Protein AF-A0A7Y2YIT0-F1 (afdb_monomer_lite)

Structure (mmCIF, N/CA/C/O backbone):
data_AF-A0A7Y2YIT0-F1
#
_entry.id   AF-A0A7Y2YIT0-F1
#
loop_
_atom_site.group_PDB
_atom_site.id
_atom_site.type_symbol
_atom_site.label_atom_id
_atom_site.label_alt_id
_atom_site.label_comp_id
_atom_site.label_asym_id
_atom_site.label_entity_id
_atom_site.label_seq_id
_atom_site.pdbx_PDB_ins_code
_atom_site.Cartn_x
_atom_site.Cartn_y
_atom_site.Cartn_z
_atom_site.occupancy
_atom_site.B_iso_or_equiv
_atom_site.auth_seq_id
_atom_site.auth_comp_id
_atom_site.auth_asym_id
_atom_site.auth_atom_id
_atom_site.pdbx_PDB_model_num
ATOM 1 N N . MET A 1 1 ? -3.245 -9.844 -3.386 1.00 85.69 1 MET A N 1
ATOM 2 C CA . MET A 1 1 ? -2.596 -9.343 -2.154 1.00 85.69 1 MET A CA 1
ATOM 3 C C . MET A 1 1 ? -3.569 -9.534 -1.014 1.00 85.69 1 MET A C 1
ATOM 5 O O . MET A 1 1 ? -4.761 -9.337 -1.238 1.00 85.69 1 MET A O 1
ATOM 9 N N . LYS A 1 2 ? -3.074 -9.885 0.169 1.00 94.19 2 LYS A N 1
ATOM 10 C CA . LYS A 1 2 ? -3.849 -9.889 1.408 1.00 94.19 2 LYS A CA 1
ATOM 11 C C . LYS A 1 2 ? -3.873 -8.486 1.987 1.00 94.19 2 LYS A C 1
ATOM 13 O O . LYS A 1 2 ? -2.813 -7.912 2.233 1.00 94.19 2 LYS A O 1
ATOM 18 N N . ILE A 1 3 ? -5.059 -7.937 2.199 1.00 97.12 3 ILE A N 1
ATOM 19 C CA . ILE A 1 3 ? -5.230 -6.563 2.672 1.00 97.12 3 ILE A CA 1
ATOM 20 C C . ILE A 1 3 ? -6.009 -6.588 3.981 1.00 97.12 3 ILE A C 1
ATOM 22 O O . ILE A 1 3 ? -7.088 -7.167 4.050 1.00 97.12 3 ILE A O 1
ATOM 26 N N . LEU A 1 4 ? -5.479 -5.943 5.018 1.00 98.31 4 LEU A N 1
ATOM 27 C CA . LEU A 1 4 ? -6.237 -5.685 6.240 1.00 98.31 4 LEU A CA 1
ATOM 28 C C . LEU A 1 4 ? -6.812 -4.271 6.181 1.00 98.31 4 LEU A C 1
ATOM 30 O O . LEU A 1 4 ? -6.071 -3.314 5.957 1.00 98.31 4 LEU A O 1
ATOM 34 N N . VAL A 1 5 ? -8.118 -4.147 6.393 1.00 98.00 5 VAL A N 1
ATOM 35 C CA . VAL A 1 5 ? -8.839 -2.874 6.482 1.00 98.00 5 VAL A CA 1
ATOM 36 C C . VAL A 1 5 ? -9.246 -2.648 7.934 1.00 98.00 5 VAL A C 1
ATOM 38 O O . VAL A 1 5 ? -9.939 -3.484 8.505 1.00 98.00 5 VAL A O 1
ATOM 41 N N . ILE A 1 6 ? -8.827 -1.534 8.531 1.00 97.44 6 ILE A N 1
ATOM 42 C CA . ILE A 1 6 ? -9.178 -1.154 9.906 1.00 97.44 6 ILE A CA 1
ATOM 43 C C . ILE A 1 6 ? -9.967 0.150 9.880 1.00 97.44 6 ILE A C 1
ATOM 45 O O . ILE A 1 6 ? -9.458 1.158 9.391 1.00 97.44 6 ILE A O 1
ATOM 49 N N . ASP A 1 7 ? -11.188 0.128 10.401 1.00 95.69 7 ASP A N 1
ATOM 50 C CA . ASP A 1 7 ? -12.097 1.278 10.474 1.00 95.69 7 ASP A CA 1
ATOM 51 C C . ASP A 1 7 ? -13.189 0.970 11.513 1.00 95.69 7 ASP A C 1
ATOM 53 O O . ASP A 1 7 ? -13.692 -0.148 11.529 1.00 95.69 7 ASP A O 1
ATOM 57 N N . ASP A 1 8 ? -13.551 1.903 12.395 1.00 94.00 8 ASP A N 1
ATOM 58 C CA . ASP A 1 8 ? -14.583 1.682 13.422 1.00 94.00 8 ASP A CA 1
ATOM 59 C C . ASP A 1 8 ? -16.007 1.626 12.838 1.00 94.00 8 ASP A C 1
ATOM 61 O O . ASP A 1 8 ? -16.916 1.019 13.414 1.00 94.00 8 ASP A O 1
ATOM 65 N N . SER A 1 9 ? -16.210 2.205 11.654 1.00 94.12 9 SER A N 1
ATOM 66 C CA . SER A 1 9 ? -17.466 2.129 10.923 1.00 94.12 9 SER A CA 1
ATOM 67 C C . SER A 1 9 ? -17.569 0.808 10.167 1.00 94.12 9 SER A C 1
ATOM 69 O O . SER A 1 9 ? -16.955 0.610 9.119 1.00 94.12 9 SER A O 1
ATOM 71 N N . THR A 1 10 ? -18.440 -0.083 10.649 1.00 94.00 10 THR A N 1
ATOM 72 C CA . THR A 1 10 ? -18.706 -1.382 9.995 1.00 94.00 10 THR A CA 1
ATOM 73 C C . THR A 1 10 ? -19.131 -1.200 8.532 1.00 94.00 10 THR A C 1
ATOM 75 O O . THR A 1 10 ? -18.653 -1.909 7.656 1.00 94.00 10 THR A O 1
ATOM 78 N N . MET A 1 11 ? -19.928 -0.168 8.236 1.00 94.25 11 MET A N 1
ATOM 79 C CA . MET A 1 11 ? -20.314 0.160 6.861 1.00 94.25 11 MET A CA 1
ATOM 80 C C . MET A 1 11 ? -19.104 0.534 5.989 1.00 94.25 11 MET A C 1
ATOM 82 O O . MET A 1 11 ? -19.027 0.123 4.834 1.00 94.25 11 MET A O 1
ATOM 86 N N . ALA A 1 12 ? -18.158 1.317 6.515 1.00 93.88 12 ALA A N 1
ATOM 87 C CA . ALA A 1 12 ? -16.969 1.711 5.761 1.00 93.88 12 ALA A CA 1
ATOM 88 C C . ALA A 1 12 ? -16.012 0.529 5.542 1.00 93.88 12 ALA A C 1
ATOM 90 O O . ALA A 1 12 ? -15.430 0.414 4.457 1.00 93.88 12 ALA A O 1
ATOM 91 N N . VAL A 1 13 ? -15.897 -0.364 6.533 1.00 96.31 13 VAL A N 1
ATOM 92 C CA . VAL A 1 13 ? -15.198 -1.648 6.397 1.00 96.31 13 VAL A CA 1
ATOM 93 C C . VAL A 1 13 ? -15.816 -2.465 5.267 1.00 96.31 13 VAL A C 1
ATOM 95 O O . VAL A 1 13 ? -15.100 -2.809 4.330 1.00 96.31 13 VAL A O 1
ATOM 98 N N . ASP A 1 14 ? -17.125 -2.722 5.309 1.00 96.06 14 ASP A N 1
ATOM 99 C CA . ASP A 1 14 ? -17.812 -3.586 4.341 1.00 96.06 14 ASP A CA 1
ATOM 100 C C . ASP A 1 14 ? -17.695 -3.055 2.908 1.00 96.06 14 ASP A C 1
ATOM 102 O O . ASP A 1 14 ? -17.377 -3.807 1.987 1.00 96.06 14 ASP A O 1
ATOM 106 N N . VAL A 1 15 ? -17.871 -1.742 2.718 1.00 95.44 15 VAL A N 1
ATOM 107 C CA . VAL A 1 15 ? -17.716 -1.097 1.405 1.00 95.44 15 VAL A CA 1
ATOM 108 C C . VAL A 1 15 ? -16.281 -1.222 0.893 1.00 95.44 15 VAL A C 1
ATOM 110 O O . VAL A 1 15 ? -16.068 -1.550 -0.273 1.00 95.44 15 VAL A O 1
ATOM 113 N N . THR A 1 16 ? -15.288 -0.973 1.749 1.00 96.19 16 THR A N 1
ATOM 114 C CA . THR A 1 16 ? -13.875 -1.030 1.348 1.00 96.19 16 THR A CA 1
ATOM 115 C C . THR A 1 16 ? -13.444 -2.463 1.047 1.00 96.19 16 THR A C 1
ATOM 117 O O . THR A 1 16 ? -12.779 -2.708 0.045 1.00 96.19 16 THR A O 1
ATOM 120 N N . VAL A 1 17 ? -13.834 -3.422 1.887 1.00 97.19 17 VAL A N 1
ATOM 121 C CA . VAL A 1 17 ? -13.539 -4.846 1.693 1.00 97.19 17 VAL A CA 1
ATOM 122 C C . VAL A 1 17 ? -14.212 -5.365 0.425 1.00 97.19 17 VAL A C 1
ATOM 124 O O . VAL A 1 17 ? -13.546 -6.025 -0.367 1.00 97.19 17 VAL A O 1
ATOM 127 N N . GLY A 1 18 ? -15.484 -5.023 0.196 1.00 96.38 18 GLY A N 1
ATOM 128 C CA . GLY A 1 18 ? -16.202 -5.371 -1.032 1.00 96.38 18 GLY A CA 1
ATOM 129 C C . GLY A 1 18 ? -15.485 -4.849 -2.276 1.00 96.38 18 GLY A C 1
ATOM 130 O O . GLY A 1 18 ? -15.132 -5.635 -3.149 1.00 96.38 18 GLY A O 1
ATOM 131 N N . LEU A 1 19 ? -15.150 -3.553 -2.297 1.00 95.25 19 LEU A N 1
ATOM 132 C CA . LEU A 1 19 ? -14.417 -2.925 -3.401 1.00 95.25 19 LEU A CA 1
ATOM 133 C C . LEU A 1 19 ? -13.086 -3.632 -3.709 1.00 95.25 19 LEU A C 1
ATOM 135 O O . LEU A 1 19 ? -12.753 -3.852 -4.871 1.00 95.25 19 LEU A O 1
ATOM 139 N N . LEU A 1 20 ? -12.311 -3.971 -2.675 1.00 95.25 20 LEU A N 1
ATOM 140 C CA . LEU A 1 20 ? -11.004 -4.611 -2.840 1.00 95.25 20 LEU A CA 1
ATOM 141 C C . LEU A 1 20 ? -11.126 -6.079 -3.275 1.00 95.25 20 LEU A C 1
ATOM 143 O O . LEU A 1 20 ? -10.324 -6.539 -4.089 1.00 95.25 20 LEU A O 1
ATOM 147 N N . ASN A 1 21 ? -12.117 -6.808 -2.757 1.00 94.81 21 ASN A N 1
ATOM 148 C CA . ASN A 1 21 ? -12.376 -8.196 -3.142 1.00 94.81 21 ASN A CA 1
ATOM 149 C C . ASN A 1 21 ? -12.882 -8.299 -4.586 1.00 94.81 21 ASN A C 1
ATOM 151 O O . ASN A 1 21 ? -12.409 -9.159 -5.328 1.00 94.81 21 ASN A O 1
ATOM 155 N N . ASP A 1 22 ? -13.762 -7.389 -5.015 1.00 93.12 22 ASP A N 1
ATOM 156 C CA . ASP A 1 22 ? -14.244 -7.312 -6.401 1.00 93.12 22 ASP A CA 1
ATOM 157 C C . ASP A 1 22 ? -13.096 -7.053 -7.393 1.00 93.12 22 ASP A C 1
ATOM 159 O O . ASP A 1 22 ? -13.126 -7.524 -8.530 1.00 93.12 22 ASP A O 1
ATOM 163 N N . ALA A 1 23 ? -12.039 -6.366 -6.948 1.00 87.75 23 ALA A N 1
ATOM 164 C CA . ALA A 1 23 ? -10.808 -6.152 -7.709 1.00 87.75 23 ALA A CA 1
ATOM 165 C C . ALA A 1 23 ? -9.800 -7.324 -7.631 1.00 87.75 23 ALA A C 1
ATOM 167 O O . ALA A 1 23 ? -8.675 -7.218 -8.125 1.00 87.75 23 ALA A O 1
ATOM 168 N N . GLY A 1 24 ? -10.172 -8.452 -7.017 1.00 89.56 24 GLY A N 1
ATOM 169 C CA . GLY A 1 24 ? -9.348 -9.662 -6.938 1.00 89.56 24 GLY A CA 1
ATOM 170 C C . GLY A 1 24 ? -8.294 -9.654 -5.826 1.00 89.56 24 GLY A C 1
ATOM 171 O O . GLY A 1 24 ? -7.313 -10.402 -5.894 1.00 89.56 24 GLY A O 1
ATOM 172 N N . HIS A 1 25 ? -8.437 -8.804 -4.807 1.00 91.75 25 HIS A N 1
ATOM 173 C CA . HIS A 1 25 ? -7.631 -8.889 -3.588 1.00 91.75 25 HIS A CA 1
ATOM 174 C C . HIS A 1 25 ? -8.276 -9.809 -2.542 1.00 91.75 25 HIS A C 1
ATOM 176 O O . HIS A 1 25 ? -9.455 -10.125 -2.615 1.00 91.75 25 HIS A O 1
ATOM 182 N N . GLU A 1 26 ? -7.489 -10.238 -1.554 1.00 95.00 26 GLU A N 1
ATOM 183 C CA . GLU A 1 26 ? -7.977 -10.956 -0.373 1.00 95.00 26 GLU A CA 1
ATOM 184 C C . GLU A 1 26 ? -8.075 -9.956 0.786 1.00 95.00 26 GLU A C 1
ATOM 186 O O . GLU A 1 26 ? -7.150 -9.823 1.592 1.00 95.00 26 GLU A O 1
ATOM 191 N N . ALA A 1 27 ? -9.157 -9.180 0.834 1.00 97.12 27 ALA A N 1
ATOM 192 C CA . ALA A 1 27 ? -9.367 -8.166 1.859 1.00 97.12 27 ALA A CA 1
ATOM 193 C C . ALA A 1 27 ? -10.130 -8.724 3.070 1.00 97.12 27 ALA A C 1
ATOM 195 O O . ALA A 1 27 ? -11.142 -9.413 2.935 1.00 97.12 27 ALA A O 1
ATOM 196 N N . GLN A 1 28 ? -9.660 -8.384 4.270 1.00 98.00 28 GLN A N 1
ATOM 197 C CA . GLN A 1 28 ? -10.338 -8.667 5.533 1.00 98.00 28 GLN A CA 1
ATOM 198 C C . GLN A 1 28 ? -10.521 -7.387 6.341 1.00 98.00 28 GLN A C 1
ATOM 200 O O . GLN A 1 28 ? -9.618 -6.555 6.422 1.00 98.00 28 GLN A O 1
ATOM 205 N N . GLY A 1 29 ? -11.695 -7.246 6.948 1.00 96.94 29 GLY A N 1
ATOM 206 C CA . GLY A 1 29 ? -12.061 -6.103 7.770 1.00 96.94 29 GLY A CA 1
ATOM 207 C C . GLY A 1 29 ? -11.831 -6.333 9.260 1.00 96.94 29 GLY A C 1
ATOM 208 O O . GLY A 1 29 ? -12.013 -7.442 9.763 1.00 96.94 29 GLY A O 1
ATOM 209 N N . LEU A 1 30 ? -11.480 -5.269 9.976 1.00 96.94 30 LEU A N 1
ATOM 210 C CA . LEU A 1 30 ? -11.442 -5.215 11.430 1.00 96.94 30 LEU A CA 1
ATOM 211 C C . LEU A 1 30 ? -12.121 -3.928 11.905 1.00 96.94 30 LEU A C 1
ATOM 213 O O . LEU A 1 30 ? -11.599 -2.836 11.694 1.00 96.94 30 LEU A O 1
ATOM 217 N N . ASN A 1 31 ? -13.253 -4.077 12.596 1.00 93.88 31 ASN A N 1
ATOM 218 C CA . ASN A 1 31 ? -14.021 -2.958 13.145 1.00 93.88 31 ASN A CA 1
ATOM 219 C C . ASN A 1 31 ? -13.670 -2.590 14.595 1.00 93.88 31 ASN A C 1
ATOM 221 O O . ASN A 1 31 ? -14.235 -1.656 15.151 1.00 93.88 31 ASN A O 1
ATOM 225 N N . GLN A 1 32 ? -12.748 -3.329 15.217 1.00 93.00 32 GLN A N 1
ATOM 226 C CA . GLN A 1 32 ? -12.263 -3.083 16.575 1.00 93.00 32 GLN A CA 1
ATOM 227 C C . GLN A 1 32 ? -10.778 -2.706 16.526 1.00 93.00 32 GLN A C 1
ATOM 229 O O . GLN A 1 32 ? -9.917 -3.593 16.509 1.00 93.00 32 GLN A O 1
ATOM 234 N N . PRO A 1 33 ? -10.445 -1.403 16.507 1.00 91.00 33 PRO A N 1
ATOM 235 C CA . PRO A 1 33 ? -9.071 -0.929 16.317 1.00 91.00 33 PRO A CA 1
ATOM 236 C C . PRO A 1 33 ? -8.099 -1.398 17.408 1.00 91.00 33 PRO A C 1
ATOM 238 O O . PRO A 1 33 ? -6.905 -1.561 17.160 1.00 91.00 33 PRO A O 1
ATOM 241 N N . THR A 1 34 ? -8.601 -1.680 18.611 1.00 93.25 34 THR A N 1
ATOM 242 C CA . THR A 1 34 ? -7.822 -2.212 19.740 1.00 93.25 34 THR A CA 1
ATOM 243 C C . THR A 1 34 ? -7.212 -3.589 19.457 1.00 93.25 34 THR A C 1
ATOM 245 O O . THR A 1 34 ? -6.161 -3.922 20.005 1.00 93.25 34 THR A O 1
ATOM 248 N N . LEU A 1 35 ? -7.807 -4.373 18.551 1.00 94.94 35 LEU A N 1
ATOM 249 C CA . LEU A 1 35 ? -7.315 -5.692 18.142 1.00 94.94 35 LEU A CA 1
ATOM 250 C C . LEU A 1 35 ? -6.356 -5.642 16.940 1.00 94.94 35 LEU A C 1
ATOM 252 O O . LEU A 1 35 ? -5.911 -6.695 16.476 1.00 94.94 35 LEU A O 1
ATOM 256 N N . ALA A 1 36 ? -5.999 -4.448 16.447 1.00 95.25 36 ALA A N 1
ATOM 257 C CA . ALA A 1 36 ? -5.203 -4.255 15.231 1.00 95.25 36 ALA A CA 1
ATOM 258 C C . ALA A 1 36 ? -3.909 -5.081 15.213 1.00 95.25 36 ALA A C 1
ATOM 260 O O . ALA A 1 36 ? -3.676 -5.858 14.288 1.00 95.25 36 ALA A O 1
ATOM 261 N N . MET A 1 37 ? -3.081 -4.960 16.256 1.00 95.38 37 MET A N 1
ATOM 262 C CA . MET A 1 37 ? -1.787 -5.655 16.318 1.00 95.38 37 MET A CA 1
ATOM 263 C C . MET A 1 37 ? -1.941 -7.175 16.422 1.00 95.38 37 MET A C 1
ATOM 265 O O . MET A 1 37 ? -1.148 -7.915 15.838 1.00 95.38 37 MET A O 1
ATOM 269 N N . THR A 1 38 ? -2.967 -7.651 17.132 1.00 96.12 38 THR A N 1
ATOM 270 C CA . THR A 1 38 ? -3.288 -9.081 17.211 1.00 96.12 38 THR A CA 1
ATOM 271 C C . THR A 1 38 ? -3.653 -9.610 15.830 1.00 96.12 38 THR A C 1
ATOM 273 O O . THR A 1 38 ? -3.082 -10.605 15.382 1.00 96.12 38 THR A O 1
ATOM 276 N N . LYS A 1 39 ? -4.534 -8.899 15.114 1.00 96.56 39 LYS A N 1
ATOM 277 C CA . LYS A 1 39 ? -4.994 -9.329 13.794 1.00 96.56 39 LYS A CA 1
ATOM 278 C C . LYS A 1 39 ? -3.893 -9.269 12.737 1.00 96.56 39 LYS A C 1
ATOM 280 O O . LYS A 1 39 ? -3.792 -10.172 11.914 1.00 96.56 39 LYS A O 1
ATOM 285 N N . LEU A 1 40 ? -3.017 -8.266 12.800 1.00 96.94 40 LEU A N 1
ATOM 286 C CA . LEU A 1 40 ? -1.836 -8.174 11.937 1.00 96.94 40 LEU A CA 1
ATOM 287 C C . LEU A 1 40 ? -0.915 -9.392 12.080 1.00 96.94 40 LEU A C 1
ATOM 289 O O . LEU A 1 40 ? -0.468 -9.942 11.076 1.00 96.94 40 LEU A O 1
ATOM 293 N N . ARG A 1 41 ? -0.663 -9.850 13.313 1.00 95.50 41 ARG A N 1
ATOM 294 C CA . ARG A 1 41 ? 0.185 -11.026 13.583 1.00 95.50 41 ARG A CA 1
ATOM 295 C C . ARG A 1 41 ? -0.443 -12.340 13.134 1.00 95.50 41 ARG A C 1
ATOM 297 O O . ARG A 1 41 ? 0.287 -13.229 12.700 1.00 95.50 41 ARG A O 1
ATOM 304 N N . GLU A 1 42 ? -1.765 -12.447 13.227 1.00 95.19 42 GLU A N 1
ATOM 305 C CA . GLU A 1 42 ? -2.528 -13.606 12.760 1.00 95.19 42 GLU A CA 1
ATOM 306 C C . GLU A 1 42 ? -2.542 -13.686 11.226 1.00 95.19 42 GLU A C 1
ATOM 308 O O . GLU A 1 42 ? -2.191 -14.716 10.655 1.00 95.19 42 GLU A O 1
ATOM 313 N N . LEU A 1 43 ? -2.914 -12.590 10.558 1.00 94.50 43 LEU A N 1
ATOM 314 C CA . LEU A 1 43 ? -3.143 -12.579 9.113 1.00 94.50 43 LEU A CA 1
ATOM 315 C C . LEU A 1 43 ? -1.875 -12.399 8.283 1.00 94.50 43 LEU A C 1
ATOM 317 O O . LEU A 1 43 ? -1.819 -12.895 7.158 1.00 94.50 43 LEU A O 1
ATOM 321 N N . LYS A 1 44 ? -0.887 -11.669 8.817 1.00 94.25 44 LYS A N 1
ATOM 322 C CA . LYS A 1 44 ? 0.321 -11.228 8.102 1.00 94.25 44 LYS A CA 1
ATOM 323 C C . LYS A 1 44 ? -0.015 -10.662 6.710 1.00 94.25 44 LYS A C 1
ATOM 325 O O . LYS A 1 44 ? 0.363 -11.267 5.705 1.00 94.25 44 LYS A O 1
ATOM 330 N N . PRO A 1 45 ? -0.788 -9.562 6.641 1.00 96.06 45 PRO A N 1
ATOM 331 C CA . PRO A 1 45 ? -1.220 -9.007 5.366 1.00 96.06 45 PRO A CA 1
ATOM 332 C C . PRO A 1 45 ? -0.043 -8.403 4.591 1.00 96.06 45 PRO A C 1
ATOM 334 O O . PRO A 1 45 ? 0.971 -8.018 5.170 1.00 96.06 45 PRO A O 1
ATOM 337 N N . ASP A 1 46 ? -0.214 -8.278 3.277 1.00 93.44 46 ASP A N 1
ATOM 338 C CA . ASP A 1 46 ? 0.743 -7.606 2.395 1.00 93.44 46 ASP A CA 1
ATOM 339 C C . ASP A 1 46 ? 0.609 -6.076 2.488 1.00 93.44 46 ASP A C 1
ATOM 341 O O . ASP A 1 46 ? 1.545 -5.351 2.161 1.00 93.44 46 ASP A O 1
ATOM 345 N N . LEU A 1 47 ? -0.562 -5.576 2.904 1.00 95.44 47 LEU A N 1
ATOM 346 C CA . LEU A 1 47 ? -0.881 -4.152 2.976 1.00 95.44 47 LEU A CA 1
ATOM 347 C C . LEU A 1 47 ? -1.924 -3.857 4.063 1.00 95.44 47 LEU A C 1
ATOM 349 O O . LEU A 1 47 ? -2.887 -4.606 4.240 1.00 95.44 47 LEU A O 1
ATOM 353 N N . LEU A 1 48 ? -1.757 -2.728 4.752 1.00 97.38 48 LEU A N 1
ATOM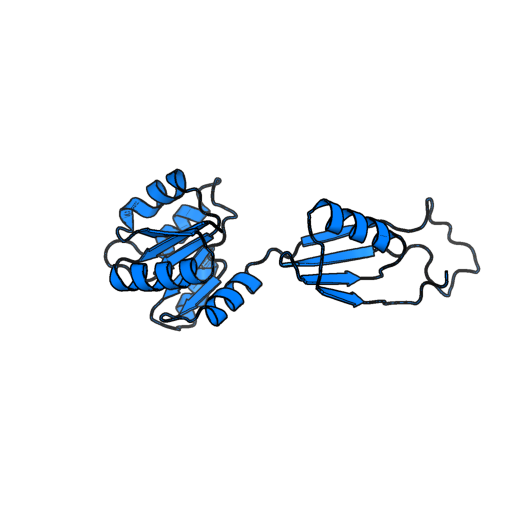 354 C CA . LEU A 1 48 ? -2.727 -2.198 5.711 1.00 97.38 48 LEU A CA 1
ATOM 355 C C . LEU A 1 48 ? -3.411 -0.947 5.149 1.00 97.38 48 LEU A C 1
ATOM 357 O O . LEU A 1 48 ? -2.735 0.023 4.806 1.00 97.38 48 LEU A O 1
ATOM 361 N N . VAL A 1 49 ? -4.743 -0.940 5.131 1.00 97.44 49 VAL A N 1
ATOM 362 C CA . VAL A 1 49 ? -5.568 0.265 4.972 1.00 97.44 49 VAL A CA 1
ATOM 363 C C . VAL A 1 49 ? -6.159 0.605 6.337 1.00 97.44 49 VAL A C 1
ATOM 365 O O . VAL A 1 49 ? -6.922 -0.183 6.885 1.00 97.44 49 VAL A O 1
ATOM 368 N N . CYS A 1 50 ? -5.807 1.753 6.911 1.00 97.38 50 CYS A N 1
ATOM 369 C CA . CYS A 1 50 ? -6.247 2.127 8.259 1.00 97.38 50 CYS A CA 1
ATOM 370 C C . CYS A 1 50 ? -6.958 3.474 8.244 1.00 97.38 50 CYS A C 1
ATOM 372 O O . CYS A 1 50 ? -6.412 4.448 7.724 1.00 97.38 50 CYS A O 1
ATOM 374 N N . ASP A 1 51 ? -8.144 3.552 8.845 1.00 95.69 51 ASP A N 1
ATOM 375 C CA . ASP A 1 51 ? -8.788 4.829 9.113 1.00 95.69 51 ASP A CA 1
ATOM 376 C C . ASP A 1 51 ? -7.925 5.706 10.030 1.00 95.69 51 ASP A C 1
ATOM 378 O O . ASP A 1 51 ? -7.190 5.206 10.881 1.00 95.69 51 ASP A O 1
ATOM 382 N N . VAL A 1 52 ? -7.994 7.021 9.833 1.00 93.44 52 VAL A N 1
ATOM 383 C CA . VAL A 1 52 ? -7.279 8.009 10.648 1.00 93.44 52 VAL A CA 1
ATOM 384 C C . VAL A 1 52 ? -8.036 8.354 11.935 1.00 93.44 52 VAL A C 1
ATOM 386 O O . VAL A 1 52 ? -7.405 8.528 12.981 1.00 93.44 52 VAL A O 1
ATOM 389 N N . MET A 1 53 ? -9.358 8.507 11.867 1.00 88.31 53 MET A N 1
ATOM 390 C CA . MET A 1 53 ? -10.197 9.100 12.909 1.00 88.31 53 MET A CA 1
ATOM 391 C C . MET A 1 53 ? -11.170 8.073 13.495 1.00 88.31 53 MET A C 1
ATOM 393 O O . MET A 1 53 ? -12.350 8.089 13.162 1.00 88.31 53 MET A O 1
ATOM 397 N N . MET A 1 54 ? -10.693 7.272 14.449 1.00 90.50 54 MET A N 1
ATOM 398 C CA . MET A 1 54 ? -11.535 6.328 15.190 1.00 90.50 54 MET A CA 1
ATOM 399 C C . MET A 1 54 ? -11.689 6.785 16.660 1.00 90.50 54 MET A C 1
ATOM 401 O O . MET A 1 54 ? -10.743 7.358 17.212 1.00 90.50 54 MET A O 1
ATOM 405 N N . PRO A 1 55 ? -12.847 6.559 17.317 1.00 81.19 55 PRO A N 1
ATOM 406 C CA . PRO A 1 55 ? -13.147 7.081 18.657 1.00 81.19 55 PRO A CA 1
ATOM 407 C C . PRO A 1 55 ? -12.218 6.584 19.771 1.00 81.19 55 PRO A C 1
ATOM 409 O O . PRO A 1 55 ? -11.902 7.339 20.687 1.00 81.19 55 PRO A O 1
ATOM 412 N N . GLU A 1 56 ? -11.801 5.318 19.709 1.00 78.38 56 GLU A N 1
ATOM 413 C CA . GLU A 1 56 ? -11.048 4.664 20.791 1.00 78.38 56 GLU A CA 1
ATOM 414 C C . GLU A 1 56 ? -9.534 4.675 20.570 1.00 78.38 56 GLU A C 1
ATOM 416 O O . GLU A 1 56 ? -8.764 4.754 21.525 1.00 78.38 56 GLU A O 1
ATOM 421 N N . VAL A 1 57 ? -9.096 4.578 19.313 1.00 83.75 57 VAL A N 1
ATOM 422 C CA . VAL A 1 57 ? -7.681 4.452 18.950 1.00 83.75 57 VAL A CA 1
ATOM 423 C C . VAL A 1 57 ? -7.403 5.326 17.746 1.00 83.75 57 VAL A C 1
ATOM 425 O O . VAL A 1 57 ? -8.072 5.222 16.725 1.00 83.75 57 VAL A O 1
ATOM 428 N N . ASN A 1 58 ? -6.373 6.161 17.815 1.00 88.81 58 ASN A N 1
ATOM 429 C CA . ASN A 1 58 ? -6.014 6.975 16.667 1.00 88.81 58 ASN A CA 1
ATOM 430 C C . ASN A 1 58 ? -5.297 6.118 15.607 1.00 88.81 58 ASN A C 1
ATOM 432 O O . ASN A 1 58 ? -4.314 5.439 15.913 1.00 88.81 58 ASN A O 1
ATOM 436 N N . GLY A 1 59 ? -5.711 6.191 14.339 1.00 92.38 59 GLY A N 1
ATOM 437 C CA . GLY A 1 59 ? -5.057 5.452 13.253 1.00 92.38 59 GLY A CA 1
ATOM 438 C C . GLY A 1 59 ? -3.559 5.739 13.116 1.00 92.38 59 GLY A C 1
ATOM 439 O O . GLY A 1 59 ? -2.769 4.861 12.764 1.00 92.38 59 GLY A O 1
ATOM 440 N N . PHE A 1 60 ? -3.128 6.956 13.462 1.00 93.81 60 PHE A N 1
ATOM 441 C CA . PHE A 1 60 ? -1.710 7.314 13.503 1.00 93.81 60 PHE A CA 1
ATOM 442 C C . PHE A 1 60 ? -0.928 6.535 14.568 1.00 93.81 60 PHE A C 1
ATOM 444 O O . PHE A 1 60 ? 0.252 6.239 14.367 1.00 93.81 60 PHE A O 1
ATOM 451 N N . GLU A 1 61 ? -1.557 6.193 15.693 1.00 93.88 61 GLU A N 1
ATOM 452 C CA . GLU A 1 61 ? -0.930 5.395 16.749 1.00 93.88 61 GLU A CA 1
ATOM 453 C C . GLU A 1 61 ? -0.763 3.944 16.313 1.00 93.88 61 GLU A C 1
ATOM 455 O O . GLU A 1 61 ? 0.312 3.379 16.522 1.00 93.88 61 GLU A O 1
ATOM 460 N N . ILE A 1 62 ? -1.762 3.382 15.622 1.00 95.50 62 ILE A N 1
ATOM 461 C CA . ILE A 1 62 ? -1.650 2.063 14.985 1.00 95.50 62 ILE A CA 1
ATOM 462 C C . ILE A 1 62 ? -0.501 2.083 13.979 1.00 95.50 62 ILE A C 1
ATOM 464 O O . ILE A 1 62 ? 0.404 1.264 14.090 1.00 95.50 62 ILE A O 1
ATOM 468 N N . CYS A 1 63 ? -0.458 3.058 13.066 1.00 96.00 63 CYS A N 1
ATOM 469 C CA . CYS A 1 63 ? 0.635 3.192 12.096 1.00 96.00 63 CYS A CA 1
ATOM 470 C C . CYS A 1 63 ? 2.014 3.201 12.779 1.00 96.00 63 CYS A C 1
ATOM 472 O O . CYS A 1 63 ? 2.921 2.462 12.389 1.00 96.00 63 CYS A O 1
ATOM 474 N N . LYS A 1 64 ? 2.163 3.984 13.853 1.00 94.81 64 LYS A N 1
ATOM 475 C CA . LYS A 1 64 ? 3.408 4.055 14.625 1.00 94.81 64 LYS A CA 1
ATOM 476 C C . LYS A 1 64 ? 3.737 2.736 15.331 1.00 94.81 64 LYS A C 1
ATOM 478 O O . LYS A 1 64 ? 4.911 2.385 15.419 1.00 94.81 64 LYS A O 1
ATOM 483 N N . ALA A 1 65 ? 2.740 2.021 15.847 1.00 94.56 65 ALA A N 1
ATOM 484 C CA . ALA A 1 65 ? 2.924 0.716 16.476 1.00 94.56 65 ALA A CA 1
ATOM 485 C C . ALA A 1 65 ? 3.362 -0.343 15.453 1.00 94.56 65 ALA A C 1
ATOM 487 O O . ALA A 1 65 ? 4.330 -1.057 15.700 1.00 94.56 65 ALA A O 1
ATOM 488 N N . VAL A 1 66 ? 2.729 -0.369 14.277 1.00 95.94 66 VAL A N 1
ATOM 489 C CA . VAL A 1 66 ? 3.092 -1.256 13.162 1.00 95.94 66 VAL A CA 1
ATOM 490 C C . VAL A 1 66 ? 4.525 -1.000 12.701 1.00 95.94 66 VAL A C 1
ATOM 492 O O . VAL A 1 66 ? 5.281 -1.942 12.504 1.00 95.94 66 VAL A O 1
ATOM 495 N N . ARG A 1 67 ? 4.945 0.267 12.599 1.00 94.06 67 ARG A N 1
ATOM 496 C CA . ARG A 1 67 ? 6.320 0.626 12.207 1.00 94.06 67 ARG A CA 1
ATOM 497 C C . ARG A 1 67 ? 7.391 0.251 13.226 1.00 94.06 67 ARG A C 1
ATOM 499 O O . ARG A 1 67 ? 8.552 0.140 12.852 1.00 94.06 67 ARG A O 1
ATOM 506 N N . LYS A 1 68 ? 7.021 0.080 14.495 1.00 93.94 68 LYS A N 1
ATOM 507 C CA . LYS A 1 68 ? 7.934 -0.383 15.549 1.00 93.94 68 LYS A CA 1
ATOM 508 C C . LYS A 1 68 ? 8.087 -1.902 15.585 1.00 93.94 68 LYS A C 1
ATOM 510 O O . LYS A 1 68 ? 9.026 -2.381 16.209 1.00 93.94 68 LYS A O 1
ATOM 515 N N . ASP A 1 69 ? 7.165 -2.643 14.979 1.00 92.88 69 ASP A N 1
ATOM 516 C CA . ASP A 1 69 ? 7.216 -4.101 14.922 1.00 92.88 69 ASP A CA 1
ATOM 517 C C . ASP A 1 69 ? 8.035 -4.522 13.690 1.00 92.88 69 ASP A C 1
ATOM 519 O O . ASP A 1 69 ? 7.652 -4.248 12.550 1.00 92.88 69 ASP A O 1
ATOM 523 N N . GLU A 1 70 ? 9.187 -5.162 13.909 1.00 90.12 70 GLU A N 1
ATOM 524 C CA . GLU A 1 70 ? 10.122 -5.545 12.839 1.00 90.12 70 GLU A CA 1
ATOM 525 C C . GLU A 1 70 ? 9.468 -6.435 11.776 1.00 90.12 70 GLU A C 1
ATOM 527 O O . GLU A 1 70 ? 9.808 -6.333 10.596 1.00 90.12 70 GLU A O 1
ATOM 532 N N . ALA A 1 71 ? 8.474 -7.246 12.162 1.00 87.56 71 ALA A N 1
ATOM 533 C CA . ALA A 1 71 ? 7.746 -8.106 11.235 1.00 87.56 71 ALA A CA 1
ATOM 534 C C . ALA A 1 71 ? 6.949 -7.314 10.182 1.00 87.56 71 ALA A C 1
ATOM 536 O O . ALA A 1 71 ? 6.667 -7.838 9.105 1.00 87.56 71 ALA A O 1
ATOM 537 N N . PHE A 1 72 ? 6.603 -6.056 10.475 1.00 91.69 72 PHE A N 1
ATOM 538 C CA . PHE A 1 72 ? 5.774 -5.198 9.624 1.00 91.69 72 PHE A CA 1
ATOM 539 C C . PHE A 1 72 ? 6.459 -3.884 9.232 1.00 91.69 72 PHE A C 1
ATOM 541 O O . PHE A 1 72 ? 5.837 -3.035 8.587 1.00 91.69 72 PHE A O 1
ATOM 548 N N . ALA A 1 73 ? 7.741 -3.707 9.569 1.00 86.69 73 ALA A N 1
ATOM 549 C CA . ALA A 1 73 ? 8.477 -2.463 9.343 1.00 86.69 73 ALA A CA 1
ATOM 550 C C . ALA A 1 73 ? 8.402 -1.983 7.882 1.00 86.69 73 ALA A C 1
ATOM 552 O O . ALA A 1 73 ? 8.210 -0.793 7.632 1.00 86.69 73 ALA A O 1
ATOM 553 N N . ASN A 1 74 ? 8.457 -2.923 6.931 1.00 86.38 74 ASN A N 1
ATOM 554 C CA . ASN A 1 74 ? 8.412 -2.652 5.491 1.00 86.38 74 ASN A CA 1
ATOM 555 C C . ASN A 1 74 ? 7.023 -2.830 4.858 1.00 86.38 74 ASN A C 1
ATOM 557 O O . ASN A 1 74 ? 6.868 -2.572 3.667 1.00 86.38 74 ASN A O 1
ATOM 561 N N . MET A 1 75 ? 6.018 -3.279 5.616 1.00 92.62 75 MET A N 1
ATOM 562 C CA . MET A 1 75 ? 4.667 -3.483 5.090 1.00 92.62 75 MET A CA 1
ATOM 563 C C . MET A 1 75 ? 4.054 -2.124 4.707 1.00 92.62 75 MET A C 1
ATOM 565 O O . MET A 1 75 ? 4.007 -1.228 5.561 1.00 92.62 75 MET A O 1
ATOM 569 N N . PRO A 1 76 ? 3.573 -1.930 3.467 1.00 93.44 76 PRO A N 1
ATOM 570 C CA . PRO A 1 76 ? 2.912 -0.696 3.073 1.00 93.44 76 PRO A CA 1
ATOM 571 C C . PRO A 1 76 ? 1.685 -0.385 3.942 1.00 93.44 76 PRO A C 1
ATOM 573 O O . PRO A 1 76 ? 0.822 -1.237 4.157 1.00 93.44 76 PRO A O 1
ATOM 576 N N . ILE A 1 77 ? 1.607 0.855 4.429 1.00 96.25 77 ILE A N 1
ATOM 577 C CA . ILE A 1 77 ? 0.459 1.375 5.183 1.00 96.25 77 ILE A CA 1
ATOM 578 C C . ILE A 1 77 ? -0.154 2.535 4.400 1.00 96.25 77 ILE A C 1
ATOM 580 O O . ILE A 1 77 ? 0.529 3.519 4.097 1.00 96.25 77 ILE A O 1
ATOM 584 N N . VAL A 1 78 ? -1.447 2.431 4.107 1.00 96.50 78 VAL A N 1
ATOM 585 C CA . VAL A 1 78 ? -2.262 3.490 3.513 1.00 96.50 78 VAL A CA 1
ATOM 586 C C . VAL A 1 78 ? -3.214 4.022 4.572 1.00 96.50 78 VAL A C 1
ATOM 588 O O . VAL A 1 78 ? -4.104 3.310 5.036 1.00 96.50 78 VAL A O 1
ATOM 591 N N . MET A 1 79 ? -3.049 5.291 4.937 1.00 96.44 79 MET A N 1
ATOM 592 C CA . MET A 1 79 ? -4.012 5.964 5.803 1.00 96.44 79 MET A CA 1
ATOM 593 C C . MET A 1 79 ? -5.225 6.385 4.979 1.00 96.44 79 MET A C 1
ATOM 595 O O . MET A 1 79 ? -5.083 7.006 3.927 1.00 96.44 79 MET A O 1
ATOM 599 N N . ALA A 1 80 ? -6.417 6.064 5.456 1.00 95.50 80 ALA A N 1
ATOM 600 C CA . ALA A 1 80 ? -7.673 6.431 4.832 1.00 95.50 80 ALA A CA 1
ATOM 601 C C . ALA A 1 80 ? -8.414 7.422 5.736 1.00 95.50 80 ALA A C 1
ATOM 603 O O . ALA A 1 80 ? -8.464 7.239 6.944 1.00 95.50 80 ALA A O 1
ATOM 604 N N . SER A 1 81 ? -8.988 8.486 5.183 1.00 91.50 81 SER A N 1
ATOM 605 C CA . SER A 1 81 ? -9.667 9.510 5.991 1.00 91.50 81 SER A CA 1
ATOM 606 C C . SER A 1 81 ? -10.864 10.089 5.262 1.00 91.50 81 SER A C 1
ATOM 608 O O . SER A 1 81 ? -10.832 10.248 4.046 1.00 91.50 81 SER A O 1
ATOM 610 N N . ALA A 1 82 ? -11.902 10.479 5.999 1.00 89.06 82 ALA A N 1
ATOM 611 C CA . ALA A 1 82 ? -13.022 11.239 5.443 1.00 89.06 82 ALA A CA 1
ATOM 612 C C . ALA A 1 82 ? -12.625 12.664 5.003 1.00 89.06 82 ALA A C 1
ATOM 614 O O . ALA A 1 82 ? -13.363 13.310 4.262 1.00 89.06 82 ALA A O 1
ATOM 615 N N . LYS A 1 83 ? -11.475 13.180 5.463 1.00 84.00 83 LYS A N 1
ATOM 616 C CA . LYS A 1 83 ? -11.030 14.554 5.194 1.00 84.0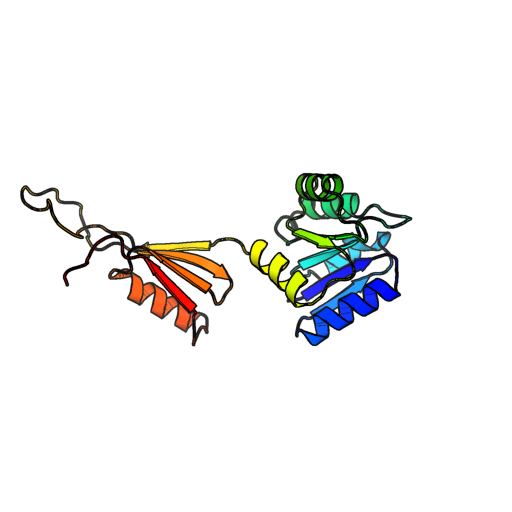0 83 LYS A CA 1
ATOM 617 C C . LYS A 1 83 ? -9.721 14.587 4.409 1.00 84.00 83 LYS A C 1
ATOM 619 O O . LYS A 1 83 ? -8.815 13.776 4.606 1.00 84.00 83 LYS A O 1
ATOM 624 N N . ALA A 1 84 ? -9.619 15.574 3.523 1.00 79.25 84 ALA A N 1
ATOM 625 C CA . ALA A 1 84 ? -8.499 15.756 2.603 1.00 79.25 84 ALA A CA 1
ATOM 626 C C . ALA A 1 84 ? -7.493 16.826 3.066 1.00 79.25 84 ALA A C 1
ATOM 628 O O . ALA A 1 84 ? -6.874 17.474 2.227 1.00 79.25 84 ALA A O 1
ATOM 629 N N . TYR A 1 85 ? -7.351 17.063 4.374 1.00 83.75 85 TYR A N 1
ATOM 630 C CA . TYR A 1 85 ? -6.472 18.126 4.859 1.00 83.75 85 TYR A CA 1
ATOM 631 C C . TYR A 1 85 ? -4.996 17.796 4.630 1.00 83.75 85 TYR A C 1
ATOM 633 O O . TYR A 1 85 ? -4.522 16.716 4.980 1.00 83.75 85 TYR A O 1
ATOM 641 N N . GLU A 1 86 ? -4.249 18.770 4.110 1.00 83.50 86 GLU A N 1
ATOM 642 C CA . GLU A 1 86 ? -2.811 18.632 3.851 1.00 83.50 86 GLU A CA 1
ATOM 643 C C . GLU A 1 86 ? -2.022 18.307 5.129 1.00 83.50 86 GLU A C 1
ATOM 645 O O . GLU A 1 86 ? -1.106 17.487 5.128 1.00 83.50 86 GLU A O 1
ATOM 650 N N . ALA A 1 87 ? -2.446 18.879 6.260 1.00 86.12 87 ALA A N 1
ATOM 651 C CA . ALA A 1 87 ? -1.849 18.611 7.564 1.00 86.12 87 ALA A CA 1
ATOM 652 C C . ALA A 1 87 ? -1.919 17.123 7.960 1.00 86.12 87 ALA A C 1
ATOM 654 O O . ALA A 1 87 ? -0.967 16.603 8.546 1.00 86.12 87 ALA A O 1
ATOM 655 N N . ASP A 1 88 ? -3.006 16.426 7.613 1.00 86.50 88 ASP A N 1
ATOM 656 C CA . ASP A 1 88 ? -3.172 15.002 7.921 1.00 86.50 88 ASP A CA 1
ATOM 657 C C . ASP A 1 88 ? -2.296 14.127 7.019 1.00 86.50 88 ASP A C 1
ATOM 659 O O . ASP A 1 88 ? -1.741 13.133 7.490 1.00 86.50 88 ASP A O 1
ATOM 663 N N . ARG A 1 89 ? -2.095 14.524 5.754 1.00 88.88 89 ARG A N 1
ATOM 664 C CA . ARG A 1 89 ? -1.165 13.851 4.829 1.00 88.88 89 ARG A CA 1
ATOM 665 C C . ARG A 1 89 ? 0.274 13.937 5.330 1.00 88.88 89 ARG A C 1
ATOM 667 O O . ARG A 1 89 ? 0.958 12.919 5.442 1.00 88.88 89 ARG A O 1
ATOM 674 N N . GLU A 1 90 ? 0.710 15.139 5.696 1.00 89.94 90 GLU A N 1
ATOM 675 C CA . GLU A 1 90 ? 2.038 15.378 6.266 1.00 89.94 90 GLU A CA 1
ATOM 676 C C . GLU A 1 90 ? 2.235 14.614 7.582 1.00 89.94 90 GLU A C 1
ATOM 678 O O . GLU A 1 90 ? 3.284 14.006 7.821 1.00 89.94 90 GLU A O 1
ATOM 683 N N . LYS A 1 91 ? 1.206 14.584 8.436 1.00 90.38 91 LYS A N 1
ATOM 684 C CA . LYS A 1 91 ? 1.233 13.818 9.684 1.00 90.38 91 LYS A CA 1
ATOM 685 C C . LYS A 1 91 ? 1.307 12.311 9.430 1.00 90.38 91 LYS A C 1
ATOM 687 O O . LYS A 1 91 ? 2.118 11.648 10.075 1.00 90.38 91 LYS A O 1
ATOM 692 N N . ALA A 1 92 ? 0.539 11.777 8.479 1.00 91.06 92 ALA A N 1
ATOM 693 C CA . ALA A 1 92 ? 0.584 10.367 8.090 1.00 91.06 92 ALA A CA 1
ATOM 694 C C . ALA A 1 92 ? 1.996 9.950 7.666 1.00 91.06 92 ALA A C 1
ATOM 696 O O . ALA A 1 92 ? 2.539 8.971 8.179 1.00 91.06 92 ALA A O 1
ATOM 697 N N . LYS A 1 93 ? 2.626 10.753 6.801 1.00 90.62 93 LYS A N 1
ATOM 698 C CA . LYS A 1 93 ? 3.997 10.527 6.336 1.00 90.62 93 LYS A CA 1
ATOM 699 C C . LYS A 1 93 ? 4.998 10.511 7.494 1.00 90.62 93 LYS A C 1
ATOM 701 O O . LYS A 1 93 ? 5.817 9.601 7.586 1.00 90.62 93 LYS A O 1
ATOM 706 N N . LYS A 1 94 ? 4.897 11.464 8.429 1.00 91.56 94 LYS A N 1
ATOM 707 C CA . LYS A 1 94 ? 5.756 11.517 9.630 1.00 91.56 94 LYS A CA 1
ATOM 708 C C . LYS A 1 94 ? 5.580 10.313 10.560 1.00 91.56 94 LYS A C 1
ATOM 710 O O . LYS A 1 94 ? 6.515 9.969 11.276 1.00 91.56 94 LYS A O 1
ATOM 715 N N . MET A 1 95 ? 4.409 9.677 10.558 1.00 91.81 95 MET A N 1
ATOM 716 C CA . MET A 1 95 ? 4.132 8.464 11.341 1.00 91.81 95 MET A CA 1
ATOM 717 C C . MET A 1 95 ? 4.531 7.171 10.615 1.00 91.81 95 MET A C 1
ATOM 719 O O . MET A 1 95 ? 4.384 6.086 11.177 1.00 91.81 95 MET A O 1
ATOM 723 N N . GLY A 1 96 ? 5.071 7.282 9.398 1.00 90.31 96 GLY A N 1
ATOM 724 C CA . GLY A 1 96 ? 5.582 6.164 8.610 1.00 90.31 96 GLY A CA 1
ATOM 725 C C . GLY A 1 96 ? 4.577 5.554 7.633 1.00 90.31 96 GLY A C 1
ATOM 726 O O . GLY A 1 96 ? 4.849 4.482 7.093 1.00 90.31 96 GLY A O 1
ATOM 727 N N . ALA A 1 97 ? 3.437 6.200 7.378 1.00 93.56 97 ALA A N 1
ATOM 728 C CA . ALA A 1 97 ? 2.540 5.762 6.313 1.00 93.56 97 ALA A CA 1
ATOM 729 C C . ALA A 1 97 ? 3.196 5.955 4.937 1.00 93.56 97 ALA A C 1
ATOM 731 O O . ALA A 1 97 ? 3.904 6.937 4.707 1.00 93.56 97 ALA A O 1
ATOM 732 N N . ASN A 1 98 ? 2.938 5.031 4.014 1.00 93.19 98 ASN A N 1
ATOM 733 C CA . ASN A 1 98 ? 3.436 5.112 2.640 1.00 93.19 98 ASN A CA 1
ATOM 734 C C . ASN A 1 98 ? 2.445 5.848 1.734 1.00 93.19 98 ASN A C 1
ATOM 736 O O . ASN A 1 98 ? 2.861 6.492 0.777 1.00 93.19 98 ASN A O 1
ATOM 740 N N . GLY A 1 99 ? 1.148 5.759 2.038 1.00 92.00 99 GLY A N 1
ATOM 741 C CA . GLY A 1 99 ? 0.084 6.364 1.245 1.00 92.00 99 GLY A CA 1
ATOM 742 C C . GLY A 1 99 ? -0.984 7.043 2.090 1.00 92.00 99 GLY A C 1
ATOM 743 O O . GLY A 1 99 ? -1.124 6.783 3.287 1.00 92.00 99 GLY A O 1
ATOM 744 N N . TYR A 1 100 ? -1.762 7.904 1.435 1.00 94.44 100 TYR A N 1
ATOM 745 C CA . TYR A 1 100 ? -2.928 8.556 2.021 1.00 94.44 100 TYR A CA 1
ATOM 746 C C . TYR A 1 100 ? -4.055 8.659 0.995 1.00 94.44 100 TYR A C 1
ATOM 748 O O . TYR A 1 100 ? -3.862 9.228 -0.086 1.00 94.44 100 TYR A O 1
ATOM 756 N N . ILE A 1 101 ? -5.243 8.178 1.353 1.00 94.81 101 ILE A N 1
ATOM 757 C CA . ILE A 1 101 ? -6.429 8.163 0.497 1.00 94.81 101 ILE A CA 1
ATOM 758 C C . ILE A 1 101 ? -7.636 8.788 1.205 1.00 94.81 101 ILE A C 1
ATOM 760 O O . ILE A 1 101 ? -7.800 8.685 2.418 1.00 94.81 101 ILE A O 1
ATOM 764 N N . VAL A 1 102 ? -8.484 9.478 0.442 1.00 94.44 102 VAL A N 1
ATOM 765 C CA . VAL A 1 102 ? -9.686 10.138 0.970 1.00 94.44 102 VAL A CA 1
ATOM 766 C C . VAL A 1 102 ? -10.901 9.267 0.687 1.00 94.44 102 VAL A C 1
ATOM 768 O O . VAL A 1 102 ? -11.075 8.816 -0.443 1.00 94.44 102 VAL A O 1
ATOM 771 N N . LYS A 1 103 ? -11.735 9.044 1.701 1.00 91.38 103 LYS A N 1
ATOM 772 C CA . LYS A 1 103 ? -12.980 8.281 1.611 1.00 91.38 103 LYS A CA 1
ATOM 773 C C . LYS A 1 103 ? -14.156 9.175 1.185 1.00 91.38 103 LYS A C 1
ATOM 775 O O . LYS A 1 103 ? -14.203 10.332 1.604 1.00 91.38 103 LYS A O 1
ATOM 780 N N . PRO A 1 104 ? -15.138 8.632 0.445 1.00 91.25 104 PRO A N 1
ATOM 781 C CA . PRO A 1 104 ? -15.079 7.348 -0.256 1.00 91.25 104 PRO A CA 1
ATOM 782 C C . PRO A 1 104 ? -14.115 7.422 -1.455 1.00 91.25 104 PRO A C 1
ATOM 784 O O . PRO A 1 104 ? -13.970 8.471 -2.089 1.00 91.25 104 PRO A O 1
ATOM 787 N N . PHE A 1 105 ? -13.461 6.307 -1.780 1.00 92.38 105 PHE A N 1
ATOM 788 C CA . PHE A 1 105 ? -12.570 6.198 -2.936 1.00 92.38 105 PHE A CA 1
ATOM 789 C C . PHE A 1 105 ? -13.040 5.117 -3.908 1.00 92.38 105 PHE A C 1
ATOM 791 O O . PHE A 1 105 ? -13.727 4.177 -3.527 1.00 92.38 105 PHE A O 1
ATOM 798 N N . THR A 1 106 ? -12.672 5.282 -5.176 1.00 91.38 106 THR A N 1
ATOM 799 C CA . THR A 1 106 ? -12.878 4.290 -6.236 1.00 91.38 106 THR A CA 1
ATOM 800 C C . THR A 1 106 ? -11.669 3.365 -6.330 1.00 91.38 106 THR A C 1
ATOM 802 O O . THR A 1 106 ? -10.594 3.707 -5.822 1.00 91.38 106 T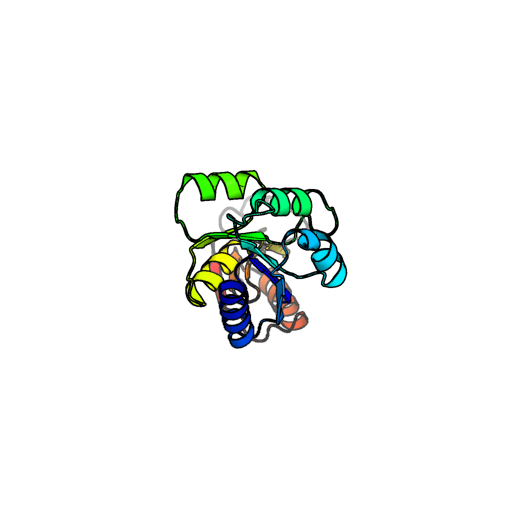HR A O 1
ATOM 805 N N . MET A 1 107 ? -11.817 2.232 -7.025 1.00 90.75 107 MET A N 1
ATOM 806 C CA . MET A 1 107 ? -10.693 1.325 -7.261 1.00 90.75 107 MET A CA 1
ATOM 807 C C . MET A 1 107 ? -9.546 2.036 -7.993 1.00 90.75 107 MET A C 1
ATOM 809 O O . MET A 1 107 ? -8.419 1.980 -7.521 1.00 90.75 107 MET A O 1
ATOM 813 N N . ASP A 1 108 ? -9.833 2.840 -9.023 1.00 85.94 108 ASP A N 1
ATOM 814 C CA . ASP A 1 108 ? -8.812 3.615 -9.750 1.00 85.94 108 ASP A CA 1
ATOM 815 C C . ASP A 1 108 ? -7.959 4.505 -8.830 1.00 85.94 108 ASP A C 1
ATOM 817 O O . ASP A 1 108 ? -6.741 4.609 -8.982 1.00 85.94 108 ASP A O 1
ATOM 821 N N . LYS A 1 109 ? -8.588 5.157 -7.840 1.00 90.12 109 LYS A N 1
ATOM 822 C CA . LYS A 1 109 ? -7.869 5.991 -6.864 1.00 90.12 109 LYS A CA 1
ATOM 823 C C . LYS A 1 109 ? -7.013 5.144 -5.932 1.00 90.12 109 LYS A C 1
ATOM 825 O O . LYS A 1 109 ? -5.911 5.564 -5.582 1.00 90.12 109 LYS A O 1
ATOM 830 N N . PHE A 1 110 ? -7.521 3.989 -5.510 1.00 91.75 110 PHE A N 1
ATOM 831 C CA . PHE A 1 110 ? -6.762 3.056 -4.689 1.00 91.75 110 PHE A CA 1
ATOM 832 C C . PHE A 1 110 ? -5.550 2.520 -5.456 1.00 91.75 110 PHE A C 1
ATOM 834 O O . PHE A 1 110 ? -4.430 2.629 -4.965 1.00 91.75 110 PHE A O 1
ATOM 841 N N . GLU A 1 111 ? -5.740 2.055 -6.691 1.00 86.12 111 GLU A N 1
ATOM 842 C CA . GLU A 1 111 ? -4.663 1.582 -7.563 1.00 86.12 111 GLU A CA 1
ATOM 843 C C . GLU A 1 111 ? -3.606 2.654 -7.811 1.00 86.12 111 GLU A C 1
ATOM 845 O O . GLU A 1 111 ? -2.416 2.361 -7.722 1.00 86.12 111 GLU A O 1
ATOM 850 N N . ALA A 1 112 ? -4.013 3.904 -8.051 1.00 85.00 112 ALA A N 1
ATOM 851 C CA . ALA A 1 112 ? -3.078 5.013 -8.203 1.00 85.00 112 ALA A CA 1
ATOM 852 C C . ALA A 1 112 ? -2.194 5.186 -6.957 1.00 85.00 112 ALA A C 1
ATOM 854 O O . ALA A 1 112 ? -0.983 5.355 -7.084 1.00 85.00 112 ALA A O 1
ATOM 855 N N . VAL A 1 113 ? -2.767 5.087 -5.750 1.00 88.81 113 VAL A N 1
ATOM 856 C CA . VAL A 1 113 ? -1.985 5.124 -4.505 1.00 88.81 113 VAL A CA 1
ATOM 857 C C . VAL A 1 113 ? -1.046 3.923 -4.440 1.00 88.81 113 VAL A C 1
ATOM 859 O O . VAL A 1 113 ? 0.148 4.126 -4.243 1.00 88.81 113 VAL A O 1
ATOM 862 N N . ILE A 1 114 ? -1.533 2.701 -4.674 1.00 85.56 114 ILE A N 1
ATOM 863 C CA . ILE A 1 114 ? -0.714 1.476 -4.646 1.00 85.56 114 ILE A CA 1
ATOM 864 C C . ILE A 1 114 ? 0.466 1.549 -5.618 1.00 85.56 114 ILE A C 1
ATOM 866 O O . ILE A 1 114 ? 1.584 1.196 -5.243 1.00 85.56 114 ILE A O 1
ATOM 870 N N . GLN A 1 115 ? 0.257 2.069 -6.827 1.00 78.56 115 GLN A N 1
ATOM 871 C CA . GLN A 1 115 ? 1.321 2.262 -7.814 1.00 78.56 115 GLN A CA 1
ATOM 872 C C . GLN A 1 115 ? 2.429 3.192 -7.301 1.00 78.56 115 GLN A C 1
ATOM 874 O O . GLN A 1 115 ? 3.595 2.971 -7.615 1.00 78.56 115 GLN A O 1
ATOM 879 N N . THR A 1 116 ? 2.098 4.190 -6.473 1.00 80.00 116 THR A N 1
ATOM 880 C CA . THR A 1 116 ? 3.112 5.051 -5.834 1.00 80.00 116 THR A CA 1
ATOM 881 C C . THR A 1 116 ? 3.817 4.405 -4.642 1.00 80.00 116 THR A C 1
ATOM 883 O O . THR A 1 116 ? 4.893 4.864 -4.266 1.00 80.00 116 THR A O 1
ATOM 886 N N . LEU A 1 117 ? 3.243 3.351 -4.046 1.00 78.31 117 LEU A N 1
ATOM 887 C CA . LEU A 1 117 ? 3.864 2.630 -2.925 1.00 78.31 117 LEU A CA 1
ATOM 888 C C . LEU A 1 117 ? 4.898 1.605 -3.387 1.00 78.31 117 LEU A C 1
ATOM 890 O O . LEU A 1 117 ? 5.671 1.116 -2.561 1.00 78.31 117 LEU A O 1
ATOM 894 N N . GLY A 1 118 ? 4.879 1.247 -4.674 1.00 65.69 118 GLY A N 1
ATOM 895 C CA . GLY A 1 118 ? 5.816 0.302 -5.261 1.00 65.69 118 GLY A CA 1
ATOM 896 C C . GLY A 1 118 ? 7.253 0.711 -4.956 1.00 65.69 118 GLY A C 1
ATOM 897 O O . GLY A 1 118 ? 7.667 1.842 -5.216 1.00 65.69 118 GLY A O 1
ATOM 898 N N . SER A 1 119 ? 8.029 -0.212 -4.390 1.00 60.97 119 SER A N 1
ATOM 899 C CA . SER A 1 119 ? 9.466 -0.020 -4.275 1.00 60.97 119 SER A CA 1
ATOM 900 C C . SER A 1 119 ? 10.052 0.012 -5.683 1.00 60.97 119 SER A C 1
ATOM 902 O O . SER A 1 119 ? 9.898 -0.929 -6.460 1.00 60.97 119 SER A O 1
ATOM 904 N N . MET A 1 120 ? 10.722 1.115 -6.025 1.00 71.44 120 MET A N 1
ATOM 905 C CA . MET A 1 120 ? 11.482 1.182 -7.264 1.00 71.44 120 MET A CA 1
ATOM 906 C C . MET A 1 120 ? 12.666 0.225 -7.136 1.00 71.44 120 MET A C 1
ATOM 908 O O . MET A 1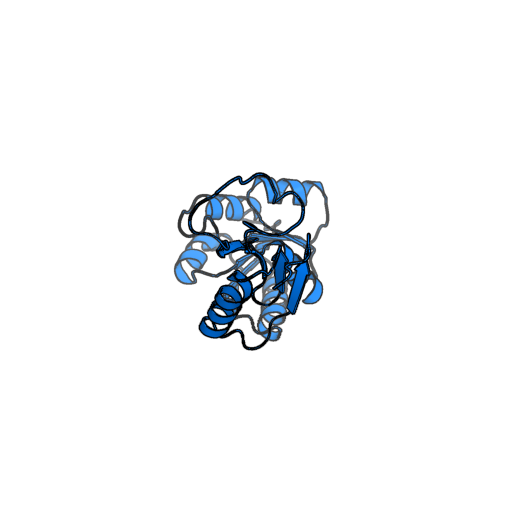 120 ? 13.647 0.519 -6.450 1.00 71.44 120 MET A O 1
ATOM 912 N N . ARG A 1 121 ? 12.574 -0.940 -7.777 1.00 72.62 121 ARG A N 1
ATOM 913 C CA . ARG A 1 121 ? 13.678 -1.894 -7.812 1.00 72.62 121 ARG A CA 1
ATOM 914 C C . ARG A 1 121 ? 14.598 -1.535 -8.966 1.00 72.62 121 ARG A C 1
ATOM 916 O O . ARG A 1 121 ? 14.204 -1.608 -10.126 1.00 72.62 121 ARG A O 1
ATOM 923 N N . VAL A 1 122 ? 15.839 -1.191 -8.638 1.00 83.31 122 VAL A N 1
ATOM 924 C CA . VAL A 1 122 ? 16.921 -1.045 -9.617 1.00 83.31 122 VAL A CA 1
ATOM 925 C C . VAL A 1 122 ? 17.635 -2.386 -9.734 1.00 83.31 122 VAL A C 1
ATOM 927 O O . VAL A 1 122 ? 18.032 -2.964 -8.725 1.00 83.31 122 VAL A O 1
ATOM 930 N N . SER A 1 123 ? 17.778 -2.919 -10.943 1.00 81.19 123 SER A N 1
ATOM 931 C CA . SER A 1 123 ? 18.556 -4.136 -11.208 1.00 81.19 123 SER A CA 1
ATOM 932 C C . SER A 1 123 ? 19.583 -3.869 -12.301 1.00 81.19 123 SER A C 1
ATOM 934 O O . SER A 1 123 ? 19.275 -3.206 -13.288 1.00 81.19 123 SER A O 1
ATOM 936 N N . ALA A 1 124 ? 20.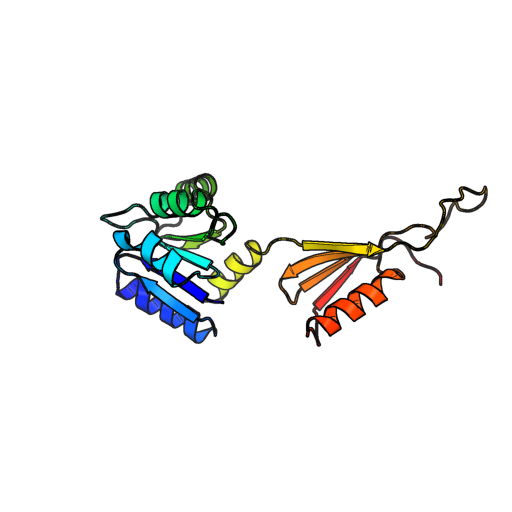808 -4.354 -12.099 1.00 83.19 124 ALA A N 1
ATOM 937 C CA . ALA A 1 124 ? 21.890 -4.279 -13.073 1.00 83.19 124 ALA A CA 1
ATOM 938 C C . ALA A 1 124 ? 22.021 -5.630 -13.781 1.00 83.19 124 ALA A C 1
ATOM 940 O O . ALA A 1 124 ? 22.118 -6.666 -13.125 1.00 83.19 124 ALA A O 1
ATOM 941 N N . TRP A 1 125 ? 22.052 -5.612 -15.110 1.00 79.62 125 TRP A N 1
ATOM 942 C CA . TRP A 1 125 ? 22.049 -6.808 -15.960 1.00 79.62 125 TRP A CA 1
ATOM 943 C C . TRP A 1 125 ? 23.403 -7.070 -16.630 1.00 79.62 125 TRP A C 1
ATOM 945 O O . TRP A 1 125 ? 23.495 -7.833 -17.588 1.00 79.62 125 TRP A O 1
ATOM 955 N N . GLY A 1 126 ? 24.464 -6.451 -16.108 1.00 64.94 126 GLY A N 1
ATOM 956 C CA . GLY A 1 126 ? 25.842 -6.616 -16.569 1.00 64.94 126 GLY A CA 1
ATOM 957 C C . GLY A 1 126 ? 26.347 -5.496 -17.484 1.00 64.94 126 GLY A C 1
ATOM 958 O O . GLY A 1 126 ? 25.640 -4.529 -17.774 1.00 64.94 126 GLY A O 1
ATOM 959 N N . VAL A 1 127 ? 27.605 -5.655 -17.909 1.00 58.97 127 VAL A N 1
ATOM 960 C CA . VAL A 1 127 ? 28.392 -4.744 -18.760 1.00 58.97 127 VAL A CA 1
ATOM 961 C C . VAL A 1 127 ? 29.108 -5.586 -19.828 1.00 58.97 127 VAL A C 1
ATOM 963 O O . VAL A 1 127 ? 29.448 -6.741 -19.564 1.00 58.97 127 VAL A O 1
ATOM 966 N N . ARG A 1 128 ? 29.364 -5.043 -21.026 1.00 50.09 128 ARG A N 1
ATOM 967 C CA . ARG A 1 128 ? 30.264 -5.676 -22.013 1.00 50.09 128 ARG A CA 1
ATOM 968 C C . ARG A 1 128 ? 31.721 -5.288 -21.688 1.00 50.09 128 ARG A C 1
ATOM 970 O O . ARG A 1 128 ? 32.012 -4.103 -21.660 1.00 50.09 128 ARG A O 1
ATOM 977 N N . GLY A 1 129 ? 32.610 -6.269 -21.464 1.00 50.31 129 GLY A N 1
ATOM 978 C CA . GLY A 1 129 ? 34.073 -6.093 -21.324 1.00 50.31 129 GLY A CA 1
ATOM 979 C C . GLY A 1 129 ? 34.681 -6.690 -20.040 1.00 50.31 129 GLY A C 1
ATOM 980 O O . GLY A 1 129 ? 34.210 -6.419 -18.943 1.00 50.31 129 GLY A O 1
ATOM 981 N N . THR A 1 130 ? 35.736 -7.507 -20.158 1.00 41.81 130 THR A N 1
ATOM 982 C CA . THR A 1 130 ? 36.423 -8.160 -19.019 1.00 41.81 130 THR A CA 1
ATOM 983 C C . THR A 1 130 ? 37.561 -7.332 -18.406 1.00 41.81 130 THR A C 1
ATOM 985 O O . THR A 1 130 ? 37.986 -7.650 -17.300 1.00 41.81 130 THR A O 1
ATOM 988 N N . LEU A 1 131 ? 38.027 -6.260 -19.062 1.00 40.59 131 LEU A N 1
ATOM 989 C CA . LEU A 1 131 ? 39.042 -5.317 -18.562 1.00 40.59 131 LEU A CA 1
ATOM 990 C C . LEU A 1 131 ? 38.855 -3.934 -19.228 1.00 40.59 131 LEU A C 1
ATOM 992 O O . LEU A 1 131 ? 38.764 -3.879 -20.457 1.00 40.59 131 LEU A O 1
ATOM 996 N N . PRO A 1 132 ? 38.853 -2.812 -18.480 1.00 43.66 132 PRO A N 1
ATOM 997 C CA . PRO A 1 132 ? 38.885 -1.483 -19.078 1.00 43.66 132 PRO A CA 1
ATOM 998 C C . PRO A 1 132 ? 40.267 -1.249 -19.700 1.00 43.66 132 PRO A C 1
ATOM 1000 O O . PRO A 1 132 ? 41.250 -1.058 -18.989 1.00 43.66 132 PRO A O 1
ATOM 1003 N N . MET A 1 133 ? 40.360 -1.261 -21.031 1.00 39.34 133 MET A N 1
ATOM 1004 C CA . MET A 1 133 ? 41.567 -0.826 -21.738 1.00 39.34 133 MET A CA 1
ATOM 1005 C C . MET A 1 133 ? 41.322 0.532 -22.401 1.00 39.34 133 MET A C 1
ATOM 1007 O O . MET A 1 133 ? 40.685 0.587 -23.454 1.00 39.34 133 MET A O 1
ATOM 1011 N N . PRO A 1 134 ? 41.819 1.643 -21.826 1.00 43.19 134 PRO A N 1
ATOM 1012 C CA . PRO A 1 134 ? 41.849 2.911 -22.532 1.00 43.19 134 PRO A CA 1
ATOM 1013 C C . PRO A 1 134 ? 42.934 2.825 -23.613 1.00 43.19 134 PRO A C 1
ATOM 1015 O O . PRO A 1 134 ? 44.123 2.912 -23.319 1.00 43.19 134 PRO A O 1
ATOM 1018 N N . GLN A 1 135 ? 42.540 2.621 -24.870 1.00 45.03 135 GLN A N 1
ATOM 1019 C CA . GLN A 1 135 ? 43.440 2.772 -26.015 1.00 45.03 135 GLN A CA 1
ATOM 1020 C C . GLN A 1 135 ? 43.096 4.037 -26.801 1.00 45.03 135 GLN A C 1
ATOM 1022 O O . GLN A 1 135 ? 41.931 4.434 -26.915 1.00 45.03 135 GLN A O 1
ATOM 1027 N N . GLN A 1 136 ? 44.134 4.676 -27.337 1.00 42.28 136 GLN A N 1
ATOM 1028 C CA . GLN A 1 136 ? 44.048 5.922 -28.088 1.00 42.28 136 GLN A CA 1
ATOM 1029 C C . GLN A 1 136 ? 43.340 5.653 -29.429 1.00 42.28 136 GLN A C 1
ATOM 1031 O O . GLN A 1 136 ? 43.950 5.224 -30.401 1.00 42.28 136 GLN A O 1
ATOM 1036 N N . GLY A 1 137 ? 42.015 5.826 -29.436 1.00 45.44 137 GLY A N 1
ATOM 1037 C CA . GLY A 1 137 ? 41.135 5.538 -30.575 1.00 45.44 137 GLY A CA 1
ATOM 1038 C C . GLY A 1 137 ? 39.655 5.354 -30.208 1.00 45.44 137 GLY A C 1
ATOM 1039 O O . GLY A 1 137 ? 38.785 5.588 -31.040 1.00 45.44 137 GLY A O 1
ATOM 1040 N N . TYR A 1 138 ? 39.333 5.028 -28.951 1.00 47.41 138 TYR A N 1
ATOM 1041 C CA . TYR A 1 138 ? 37.956 4.763 -28.493 1.00 47.41 138 TYR A CA 1
ATOM 1042 C C . TYR A 1 138 ? 37.160 6.022 -28.090 1.00 47.41 138 TYR A C 1
ATOM 1044 O O . TYR A 1 138 ? 36.459 6.027 -27.082 1.00 47.41 138 TYR A O 1
ATOM 1052 N N . ILE A 1 139 ? 37.235 7.108 -28.867 1.00 44.34 139 ILE A N 1
ATOM 1053 C CA . ILE A 1 139 ? 36.549 8.376 -28.525 1.00 44.34 139 ILE A CA 1
ATOM 1054 C C . ILE A 1 139 ? 35.109 8.440 -29.069 1.00 44.34 139 ILE A C 1
ATOM 1056 O O . ILE A 1 139 ? 34.519 9.513 -29.048 1.00 44.34 139 ILE A O 1
ATOM 1060 N N . ARG A 1 140 ? 34.487 7.355 -29.571 1.00 42.22 140 ARG A N 1
ATOM 1061 C CA . ARG A 1 140 ? 33.130 7.506 -30.145 1.00 42.22 140 ARG A CA 1
ATOM 1062 C C . ARG A 1 140 ? 31.971 6.662 -29.606 1.00 42.22 140 ARG A C 1
ATOM 1064 O O . ARG A 1 140 ? 30.983 7.306 -29.290 1.00 42.22 140 ARG A O 1
ATOM 1071 N N . PHE A 1 141 ? 32.012 5.336 -29.410 1.00 45.59 141 PHE A N 1
ATOM 1072 C CA . PHE A 1 141 ? 30.807 4.624 -28.911 1.00 45.59 141 PHE A CA 1
ATOM 1073 C C . PHE A 1 141 ? 31.085 3.327 -28.114 1.00 45.59 141 PHE A C 1
ATOM 1075 O O . PHE A 1 141 ? 31.832 2.467 -28.567 1.00 45.59 141 PHE A O 1
ATOM 1082 N N . GLY A 1 142 ? 30.428 3.180 -26.949 1.00 50.22 142 GLY A N 1
ATOM 1083 C CA . GLY A 1 142 ? 29.757 1.933 -26.530 1.00 50.22 142 GLY A CA 1
ATOM 1084 C C . GLY A 1 142 ? 30.540 0.782 -25.879 1.00 50.22 142 GLY A C 1
ATOM 1085 O O . GLY A 1 142 ? 30.023 -0.331 -25.850 1.00 50.22 142 GLY A O 1
ATOM 1086 N N . GLY A 1 143 ? 31.749 0.996 -25.357 1.00 49.62 143 GLY A N 1
ATOM 1087 C CA . GLY A 1 143 ? 32.595 -0.111 -24.883 1.00 49.62 143 GLY A CA 1
ATOM 1088 C C . GLY A 1 143 ? 32.333 -0.666 -23.474 1.00 49.62 143 GLY A C 1
ATOM 1089 O O . GLY A 1 143 ? 32.857 -1.730 -23.187 1.00 49.62 143 GLY A O 1
ATOM 1090 N N . ASN A 1 144 ? 31.588 0.023 -22.595 1.00 59.22 144 ASN A N 1
ATOM 1091 C CA . ASN A 1 144 ? 31.477 -0.331 -21.162 1.00 59.22 144 ASN A CA 1
ATOM 1092 C C . ASN A 1 144 ? 30.120 0.050 -20.538 1.00 59.22 144 ASN A C 1
ATOM 1094 O O . ASN A 1 144 ? 30.043 0.421 -19.366 1.00 59.22 144 ASN A O 1
ATOM 1098 N N . THR A 1 145 ? 29.041 0.025 -21.311 1.00 61.69 145 THR A N 1
ATOM 1099 C CA . THR A 1 145 ? 27.763 0.555 -20.827 1.00 61.69 145 THR A CA 1
ATOM 1100 C C . THR A 1 145 ? 26.974 -0.492 -20.055 1.00 61.69 145 THR A C 1
ATOM 1102 O O . THR A 1 145 ? 26.705 -1.584 -20.557 1.00 61.69 145 THR A O 1
ATOM 1105 N N . SER A 1 146 ? 26.615 -0.149 -18.822 1.00 68.25 146 SER A N 1
ATOM 1106 C CA . SER A 1 146 ? 25.787 -0.975 -17.953 1.00 68.25 146 SER A CA 1
ATOM 1107 C C . SER A 1 146 ? 24.328 -0.979 -18.400 1.00 68.25 146 SER A C 1
ATOM 1109 O O . SER A 1 146 ? 23.734 0.079 -18.578 1.00 68.25 146 SER A O 1
ATOM 1111 N N . CYS A 1 147 ? 23.728 -2.167 -18.474 1.00 77.38 147 CYS A N 1
ATOM 1112 C CA . CYS A 1 147 ? 22.288 -2.313 -18.672 1.00 77.38 147 CYS A CA 1
ATOM 1113 C C . CYS A 1 147 ? 21.580 -2.288 -17.312 1.00 77.38 147 CYS A C 1
ATOM 1115 O O . CYS A 1 147 ? 21.836 -3.151 -16.465 1.00 77.38 147 CYS A O 1
ATOM 1117 N N . TYR A 1 148 ? 20.660 -1.345 -17.108 1.00 84.38 148 TYR A N 1
ATOM 1118 C CA . TYR A 1 148 ? 19.866 -1.248 -15.878 1.00 84.38 148 TYR A CA 1
ATOM 1119 C C . TYR A 1 148 ? 18.372 -1.352 -16.166 1.00 84.38 148 TYR A C 1
ATOM 1121 O O . TYR A 1 148 ? 17.895 -0.823 -17.164 1.00 84.38 148 TYR A O 1
ATOM 1129 N N . SER A 1 149 ? 17.614 -1.970 -15.260 1.00 85.81 149 SER A N 1
ATOM 1130 C CA . SER A 1 149 ? 16.152 -1.864 -15.239 1.00 85.81 149 SER A CA 1
ATOM 1131 C C . SER A 1 149 ? 15.673 -1.203 -13.950 1.00 85.81 149 SER A C 1
ATOM 1133 O O . SER A 1 149 ? 16.086 -1.602 -12.859 1.00 85.81 149 SER A O 1
ATOM 1135 N N . LEU A 1 150 ? 14.761 -0.244 -14.073 1.00 85.75 150 LEU A N 1
ATOM 1136 C CA . LEU A 1 150 ? 13.942 0.279 -12.984 1.00 85.75 150 LEU A CA 1
ATOM 1137 C C . LEU A 1 150 ? 12.561 -0.368 -13.063 1.00 85.75 150 LEU A C 1
ATOM 1139 O O . LEU A 1 150 ? 11.878 -0.252 -14.079 1.00 85.75 150 LEU A O 1
ATOM 1143 N N . GLN A 1 151 ? 12.136 -1.021 -11.991 1.00 78.69 151 GLN A N 1
ATOM 1144 C CA . GLN A 1 151 ? 10.819 -1.634 -11.884 1.00 78.69 151 GLN A CA 1
ATOM 1145 C C . GLN A 1 151 ? 9.990 -0.882 -10.845 1.00 78.69 151 GLN A C 1
ATOM 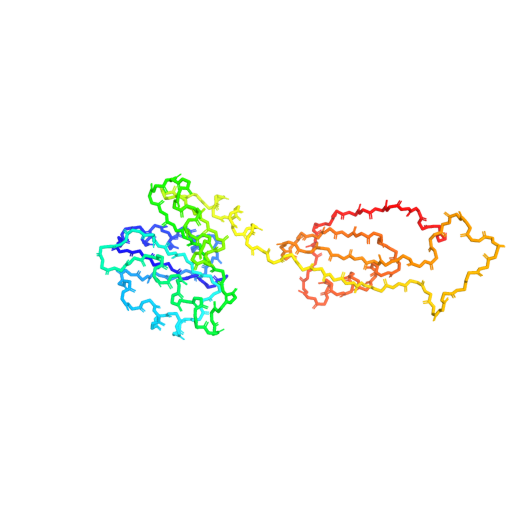1147 O O . GLN A 1 151 ? 10.400 -0.785 -9.692 1.00 78.69 151 GLN A O 1
ATOM 1152 N N . PHE A 1 152 ? 8.826 -0.372 -11.253 1.00 69.50 152 PHE A N 1
ATOM 1153 C CA . PHE A 1 152 ? 7.875 0.326 -10.368 1.00 69.50 152 PHE A CA 1
ATOM 1154 C C . PHE A 1 152 ? 6.652 -0.539 -10.032 1.00 69.50 152 PHE A C 1
ATOM 1156 O O . PHE A 1 152 ? 6.002 -0.339 -9.011 1.00 69.50 152 PHE A O 1
ATOM 1163 N N . SER A 1 153 ? 6.342 -1.515 -10.888 1.00 66.25 153 SER A N 1
ATOM 1164 C CA . SER A 1 153 ? 5.309 -2.530 -10.678 1.00 66.25 153 SER A CA 1
ATOM 1165 C C . SER A 1 153 ? 5.745 -3.851 -11.331 1.00 66.25 153 SER A C 1
ATOM 1167 O O . SER A 1 153 ? 6.677 -3.848 -12.141 1.00 66.25 153 SER A O 1
ATOM 1169 N N . PRO A 1 154 ? 5.087 -4.993 -11.052 1.00 64.75 154 PRO A N 1
ATOM 1170 C CA . PRO A 1 154 ? 5.427 -6.271 -11.687 1.00 64.75 154 PRO A CA 1
ATOM 1171 C C . PRO A 1 154 ? 5.460 -6.222 -13.225 1.00 64.75 154 PRO A C 1
ATOM 1173 O O . PRO A 1 154 ? 6.233 -6.939 -13.856 1.00 64.75 154 PRO A O 1
ATOM 1176 N N . THR A 1 155 ? 4.650 -5.354 -13.835 1.00 64.62 155 THR A N 1
ATOM 1177 C CA . THR A 1 155 ? 4.428 -5.310 -15.286 1.00 64.62 155 THR A CA 1
ATOM 1178 C C . THR A 1 155 ? 5.094 -4.132 -15.995 1.00 64.62 155 THR A C 1
ATOM 1180 O O . THR A 1 155 ? 5.166 -4.158 -17.226 1.00 64.62 155 THR A O 1
ATOM 1183 N N . ARG A 1 156 ? 5.581 -3.120 -15.259 1.00 76.81 156 ARG A N 1
ATOM 1184 C CA . ARG A 1 156 ? 6.165 -1.894 -15.822 1.00 76.81 156 ARG A CA 1
ATOM 1185 C C . ARG A 1 156 ? 7.653 -1.770 -15.505 1.00 76.81 156 ARG A C 1
ATOM 1187 O O . ARG A 1 156 ? 8.039 -1.671 -14.338 1.00 76.81 156 ARG A O 1
ATOM 1194 N N . HIS A 1 157 ? 8.453 -1.681 -16.565 1.00 84.31 157 HIS A N 1
ATOM 1195 C CA . HIS A 1 157 ? 9.912 -1.595 -16.504 1.00 84.31 157 HIS A CA 1
ATOM 1196 C C . HIS A 1 157 ? 10.419 -0.393 -17.308 1.00 84.31 157 HIS A C 1
ATOM 1198 O O . HIS A 1 157 ? 9.942 -0.141 -18.409 1.00 84.31 157 HIS A O 1
ATOM 1204 N N . LEU A 1 158 ? 11.405 0.335 -16.792 1.00 89.25 158 LEU A N 1
ATOM 1205 C CA . LEU A 1 158 ? 12.203 1.276 -17.582 1.00 89.25 158 LEU A CA 1
ATOM 1206 C C . LEU A 1 158 ? 13.590 0.667 -17.747 1.00 89.25 158 LEU A C 1
ATOM 1208 O O . LEU A 1 158 ? 14.232 0.354 -16.745 1.00 89.25 158 LEU A O 1
ATOM 1212 N N . VAL A 1 159 ? 14.049 0.479 -18.980 1.00 87.19 159 VAL A N 1
ATOM 1213 C CA . VAL A 1 159 ? 15.351 -0.137 -19.261 1.00 87.19 159 VAL A CA 1
ATOM 1214 C C . VAL A 1 159 ? 16.292 0.914 -19.830 1.00 87.19 159 VAL A C 1
ATOM 1216 O O . VAL A 1 159 ? 15.962 1.565 -20.817 1.00 87.19 159 VAL A O 1
ATOM 1219 N N . PHE A 1 160 ? 17.462 1.067 -19.218 1.00 86.44 160 PHE A N 1
ATOM 1220 C CA . PHE A 1 160 ? 18.496 2.015 -19.623 1.00 86.44 160 PHE A CA 1
ATOM 1221 C C . PHE A 1 160 ? 19.662 1.271 -20.251 1.00 86.44 160 PHE A C 1
ATOM 1223 O O . PHE A 1 160 ? 20.156 0.303 -19.667 1.00 86.44 160 PHE A O 1
ATOM 1230 N N . ASP A 1 161 ? 20.075 1.750 -21.425 1.00 79.50 161 ASP A N 1
ATOM 1231 C CA . ASP A 1 161 ? 21.213 1.252 -22.190 1.00 79.50 161 ASP A CA 1
ATOM 1232 C C . ASP A 1 161 ? 21.188 -0.275 -22.333 1.00 79.50 161 ASP A C 1
ATOM 1234 O O . ASP A 1 161 ? 22.077 -1.005 -21.889 1.00 79.50 161 ASP A O 1
ATOM 1238 N N . ALA A 1 162 ? 20.091 -0.728 -22.950 1.00 72.31 162 ALA A N 1
ATOM 1239 C CA . ALA A 1 162 ? 19.680 -2.102 -23.240 1.00 72.31 162 ALA A CA 1
ATOM 1240 C C . ALA A 1 162 ? 20.652 -2.897 -24.149 1.00 72.31 162 ALA A C 1
ATOM 1242 O O . ALA A 1 162 ? 20.210 -3.590 -25.062 1.00 72.31 162 ALA A O 1
ATOM 1243 N N . GLY A 1 163 ? 21.965 -2.796 -23.925 1.00 70.88 163 GLY A N 1
ATOM 1244 C CA . GLY A 1 163 ? 23.007 -3.564 -24.607 1.00 70.88 163 GLY A CA 1
ATOM 1245 C C . GLY A 1 163 ? 22.928 -5.064 -24.293 1.00 70.88 163 GLY A C 1
ATOM 1246 O O . GLY A 1 163 ? 21.865 -5.609 -24.019 1.00 70.88 163 GLY A O 1
ATOM 1247 N N . SER A 1 164 ? 24.055 -5.783 -24.266 1.00 68.44 164 SER A N 1
ATOM 1248 C CA . SER A 1 164 ? 24.048 -7.257 -24.119 1.00 68.44 164 SER A CA 1
ATOM 1249 C C . SER A 1 164 ? 23.340 -7.790 -22.859 1.00 68.44 164 SER A C 1
ATOM 1251 O O . SER A 1 164 ? 22.891 -8.936 -22.847 1.00 68.44 164 SER A O 1
ATOM 1253 N N . GLY A 1 165 ? 23.203 -6.968 -21.811 1.00 72.69 165 GLY A N 1
ATOM 1254 C CA . GLY A 1 165 ? 22.438 -7.300 -20.604 1.00 72.69 165 GLY A CA 1
ATOM 1255 C C . GLY A 1 165 ? 20.930 -7.476 -20.834 1.00 72.69 165 GLY A C 1
ATOM 1256 O O . GLY A 1 165 ? 20.264 -8.113 -20.018 1.00 72.69 165 GLY A O 1
ATOM 1257 N N . ILE A 1 166 ? 20.385 -7.007 -21.963 1.00 80.25 166 ILE A N 1
ATOM 1258 C CA . ILE A 1 166 ? 18.956 -7.134 -22.282 1.00 80.25 166 ILE A CA 1
ATOM 1259 C C . ILE A 1 166 ? 18.504 -8.594 -22.379 1.00 80.25 166 ILE A C 1
ATOM 1261 O O . ILE A 1 166 ? 17.385 -8.922 -21.989 1.00 80.25 166 ILE A O 1
ATOM 1265 N N . LYS A 1 167 ? 19.389 -9.495 -22.832 1.00 80.75 167 LYS A N 1
ATOM 1266 C CA . LYS A 1 167 ? 19.090 -10.928 -22.885 1.00 80.75 167 LYS A CA 1
ATOM 1267 C C . LYS A 1 167 ? 18.933 -11.504 -21.478 1.00 80.75 167 LYS A C 1
ATOM 1269 O O . LYS A 1 167 ? 17.962 -12.203 -21.218 1.00 80.75 167 LYS A O 1
ATOM 1274 N N . ALA A 1 168 ? 19.853 -11.177 -20.569 1.00 78.31 168 ALA A N 1
ATOM 1275 C CA . ALA A 1 168 ? 19.791 -11.634 -19.181 1.00 78.31 168 ALA A CA 1
ATOM 1276 C C . ALA A 1 168 ? 18.542 -11.099 -18.462 1.00 78.31 168 ALA A C 1
ATOM 1278 O O . ALA A 1 168 ? 17.904 -11.832 -17.707 1.00 78.31 168 ALA A O 1
ATOM 1279 N N . PHE A 1 169 ? 18.157 -9.849 -18.742 1.00 83.81 169 PHE A N 1
ATOM 1280 C CA . PHE A 1 169 ? 16.892 -9.287 -18.273 1.00 83.81 169 PHE A CA 1
ATOM 1281 C C . PHE A 1 169 ? 15.681 -10.065 -18.807 1.00 83.81 169 PHE A C 1
ATOM 1283 O O . PHE A 1 169 ? 14.816 -10.461 -18.028 1.00 83.81 169 PHE A O 1
ATOM 1290 N N . GLY A 1 170 ? 15.632 -10.334 -20.115 1.00 84.81 170 GLY A N 1
ATOM 1291 C CA . GLY A 1 170 ? 14.558 -11.116 -20.732 1.00 84.81 170 GLY A CA 1
ATOM 1292 C C . GLY A 1 170 ? 14.444 -12.531 -20.155 1.00 84.81 170 GLY A C 1
ATOM 1293 O O . GLY A 1 170 ? 13.352 -12.951 -19.773 1.00 84.81 170 GLY A O 1
ATOM 1294 N N . ASP A 1 171 ? 15.572 -13.233 -20.014 1.00 84.25 171 ASP A N 1
ATOM 1295 C CA . ASP A 1 171 ? 15.632 -14.568 -19.409 1.00 84.25 171 ASP A CA 1
ATOM 1296 C C . ASP A 1 171 ? 15.104 -14.538 -17.958 1.00 84.25 171 ASP A C 1
ATOM 1298 O O . ASP A 1 171 ? 14.346 -15.418 -17.546 1.00 84.25 171 ASP A O 1
ATOM 1302 N N . HIS A 1 172 ? 15.436 -13.491 -17.190 1.00 83.50 172 HIS A N 1
ATOM 1303 C CA . HIS A 1 172 ? 14.923 -13.301 -15.832 1.00 83.50 172 HIS A CA 1
ATOM 1304 C C . HIS A 1 172 ? 13.412 -13.051 -15.792 1.00 83.50 172 HIS A C 1
ATOM 1306 O O . HIS A 1 172 ? 12.725 -13.615 -14.941 1.00 83.50 172 HIS A O 1
ATOM 1312 N N . LEU A 1 173 ? 12.872 -12.220 -16.686 1.00 83.50 173 LEU A N 1
ATOM 1313 C CA . LEU A 1 173 ? 11.430 -11.971 -16.750 1.00 83.50 173 LEU A CA 1
ATOM 1314 C C . LEU A 1 173 ? 10.654 -13.262 -17.037 1.00 83.50 173 LEU A C 1
ATOM 1316 O O . LEU A 1 173 ? 9.682 -13.563 -16.342 1.00 83.50 173 LEU A O 1
ATOM 1320 N N . LEU A 1 174 ? 11.128 -14.054 -18.002 1.00 83.75 174 LEU A N 1
ATOM 1321 C CA . LEU A 1 174 ? 10.526 -15.339 -18.357 1.00 83.75 174 LEU A CA 1
ATOM 1322 C C . LEU A 1 174 ? 10.579 -16.336 -17.194 1.00 83.75 174 LEU A C 1
ATOM 1324 O O . LEU A 1 174 ? 9.571 -16.974 -16.892 1.00 83.75 174 LEU A O 1
ATOM 1328 N N . ALA A 1 175 ? 11.719 -16.430 -16.503 1.00 79.31 175 ALA A N 1
ATOM 1329 C CA . ALA A 1 175 ? 11.878 -17.307 -15.342 1.00 79.31 175 ALA A CA 1
ATOM 1330 C C . ALA A 1 175 ? 10.927 -16.954 -14.183 1.00 79.31 175 ALA A C 1
ATOM 1332 O O . ALA A 1 175 ? 10.531 -17.836 -13.426 1.00 79.31 175 ALA A O 1
ATOM 1333 N N . ASN A 1 176 ? 10.524 -15.685 -14.066 1.00 75.75 176 ASN A N 1
ATOM 1334 C CA . ASN A 1 176 ? 9.567 -15.214 -13.060 1.00 75.75 176 ASN A CA 1
ATOM 1335 C C . ASN A 1 176 ? 8.108 -15.206 -13.557 1.00 75.75 176 ASN A C 1
ATOM 1337 O O . ASN A 1 176 ? 7.246 -14.586 -12.939 1.00 75.75 176 ASN A O 1
ATOM 1341 N N . GLY A 1 177 ? 7.808 -15.892 -14.665 1.00 77.25 177 GLY A N 1
ATOM 1342 C CA . GLY A 1 177 ? 6.439 -16.051 -15.164 1.00 77.25 177 GLY A CA 1
ATOM 1343 C C . GLY A 1 177 ? 5.873 -14.821 -15.878 1.00 77.25 177 GLY A C 1
ATOM 1344 O O . GLY A 1 177 ? 4.677 -14.774 -16.167 1.00 77.25 177 GLY A O 1
ATOM 1345 N N . HIS A 1 178 ? 6.704 -13.828 -16.203 1.00 77.56 178 HIS A N 1
ATOM 1346 C CA . HIS A 1 178 ? 6.276 -12.669 -16.978 1.00 77.56 178 HIS A CA 1
ATOM 1347 C C . HIS A 1 178 ? 6.331 -12.988 -18.476 1.00 77.56 178 HIS A C 1
ATOM 1349 O O . HIS A 1 178 ? 7.359 -12.829 -19.129 1.00 77.56 178 HIS A O 1
ATOM 1355 N N . SER A 1 179 ? 5.202 -13.423 -19.037 1.00 72.19 179 SER A N 1
ATOM 1356 C CA . SER A 1 179 ? 5.061 -13.690 -20.478 1.00 72.19 179 SER A CA 1
ATOM 1357 C C . SER A 1 179 ? 4.824 -12.426 -21.313 1.00 72.19 179 SER A C 1
ATOM 1359 O O . SER A 1 179 ? 5.060 -12.423 -22.520 1.00 72.19 179 SER A O 1
ATOM 1361 N N . ARG A 1 180 ? 4.365 -11.338 -20.679 1.00 72.88 180 ARG A N 1
ATOM 1362 C CA . ARG A 1 180 ? 4.158 -10.032 -21.310 1.00 72.88 180 ARG A CA 1
ATOM 1363 C C . ARG A 1 180 ? 4.509 -8.918 -20.331 1.00 72.88 180 ARG A C 1
ATOM 1365 O O . ARG A 1 180 ? 3.989 -8.881 -19.219 1.00 72.88 180 ARG A O 1
ATOM 1372 N N . VAL A 1 181 ? 5.370 -8.003 -20.764 1.00 73.44 181 VAL A N 1
ATOM 1373 C CA . VAL A 1 181 ? 5.790 -6.829 -19.991 1.00 73.44 181 VAL A CA 1
ATOM 1374 C C . VAL A 1 181 ? 5.608 -5.564 -20.816 1.00 73.44 181 VAL A C 1
ATOM 1376 O O . VAL A 1 181 ? 5.707 -5.599 -22.042 1.00 73.44 181 VAL A O 1
ATOM 1379 N N . THR A 1 182 ? 5.342 -4.450 -20.141 1.00 78.62 182 THR A N 1
ATOM 1380 C CA . THR A 1 182 ? 5.429 -3.119 -20.748 1.00 78.62 182 THR A CA 1
ATOM 1381 C C . THR A 1 182 ? 6.764 -2.522 -20.333 1.00 78.62 182 THR A C 1
ATOM 1383 O O . THR A 1 182 ? 7.021 -2.360 -19.137 1.00 78.62 182 THR A O 1
ATOM 1386 N N . ALA A 1 183 ? 7.626 -2.244 -21.310 1.00 83.06 183 ALA A N 1
ATOM 1387 C CA . ALA A 1 183 ? 8.946 -1.686 -21.066 1.00 83.06 183 ALA A CA 1
ATOM 1388 C C . ALA A 1 183 ? 9.185 -0.442 -21.924 1.00 83.06 183 ALA A C 1
ATOM 1390 O O . ALA A 1 183 ? 8.981 -0.482 -23.136 1.00 83.06 183 ALA A O 1
ATOM 1391 N N . ASP A 1 184 ? 9.658 0.629 -21.291 1.00 87.75 184 ASP A N 1
ATOM 1392 C CA . ASP A 1 184 ? 10.162 1.819 -21.973 1.00 87.75 184 ASP A CA 1
ATOM 1393 C C . ASP A 1 184 ? 11.691 1.699 -22.081 1.00 87.75 184 ASP A C 1
ATOM 1395 O O . ASP A 1 184 ? 12.376 1.543 -21.064 1.00 87.75 184 ASP A O 1
ATOM 1399 N N . LEU A 1 185 ? 12.234 1.731 -23.303 1.00 86.25 185 LEU A N 1
ATOM 1400 C CA . LEU A 1 185 ? 13.674 1.608 -23.547 1.00 86.25 185 LEU A CA 1
ATOM 1401 C C . LEU A 1 185 ? 14.309 2.987 -23.749 1.00 86.25 185 LEU A C 1
ATOM 1403 O O . LEU A 1 185 ? 13.964 3.714 -24.680 1.00 86.25 185 LEU A O 1
ATOM 1407 N N . PHE A 1 186 ? 15.291 3.307 -22.912 1.00 84.44 186 PHE A N 1
ATOM 1408 C CA . PHE A 1 186 ? 16.088 4.526 -22.973 1.00 84.44 186 PHE A CA 1
ATOM 1409 C C . PHE A 1 186 ? 17.491 4.179 -23.460 1.00 84.44 186 PHE A C 1
ATOM 1411 O O . PHE A 1 186 ? 18.292 3.600 -22.728 1.00 84.44 186 PHE A O 1
ATOM 1418 N N . ILE A 1 187 ? 17.780 4.528 -24.711 1.00 77.62 187 ILE A N 1
ATOM 1419 C CA . ILE A 1 187 ? 19.079 4.295 -25.342 1.00 77.62 187 ILE A CA 1
ATOM 1420 C C . ILE A 1 187 ? 19.813 5.633 -25.378 1.00 77.62 187 ILE A C 1
ATOM 1422 O O . ILE A 1 187 ? 19.447 6.520 -26.148 1.00 77.62 187 ILE A O 1
ATOM 1426 N N . THR A 1 188 ? 20.823 5.803 -24.525 1.00 68.31 188 THR A N 1
ATOM 1427 C CA . THR A 1 188 ? 21.566 7.072 -24.441 1.00 68.31 188 THR A CA 1
ATOM 1428 C C . THR A 1 188 ? 22.613 7.212 -25.548 1.00 68.31 188 THR A C 1
ATOM 1430 O O . THR A 1 188 ? 23.021 8.324 -25.879 1.00 68.31 188 THR A O 1
ATOM 1433 N N . HIS A 1 189 ? 23.031 6.098 -26.153 1.00 65.25 189 HIS A N 1
ATOM 1434 C CA . HIS A 1 189 ? 23.946 6.051 -27.290 1.00 65.25 189 HIS A CA 1
ATOM 1435 C C . HIS A 1 189 ? 23.744 4.770 -28.110 1.00 65.25 189 HIS A C 1
ATOM 1437 O O . HIS A 1 189 ? 23.331 3.746 -27.567 1.00 65.25 189 HIS A O 1
ATOM 1443 N N . PRO A 1 190 ? 24.046 4.794 -29.418 1.00 57.19 190 PRO A N 1
ATOM 1444 C CA . PRO A 1 190 ? 23.951 3.604 -30.246 1.00 57.19 190 PRO A CA 1
ATOM 1445 C C . PRO A 1 190 ? 25.008 2.570 -29.841 1.00 57.19 190 PRO A C 1
ATOM 1447 O O . PRO A 1 190 ? 26.201 2.873 -29.748 1.00 57.19 190 PRO A O 1
ATOM 1450 N N . HIS A 1 191 ? 24.559 1.332 -29.654 1.00 54.34 191 HIS A N 1
ATOM 1451 C CA . HIS A 1 191 ? 25.412 0.156 -29.718 1.00 54.34 191 HIS A CA 1
ATOM 1452 C C . HIS A 1 191 ? 25.482 -0.250 -31.189 1.00 54.34 191 HIS A C 1
ATOM 1454 O O . HIS A 1 191 ? 24.509 -0.765 -31.735 1.00 54.34 191 HIS A O 1
ATOM 1460 N N . TRP A 1 192 ? 26.590 0.060 -31.862 1.00 48.50 192 TRP A N 1
ATOM 1461 C CA . TRP A 1 192 ? 26.884 -0.608 -33.126 1.00 48.50 192 TRP A CA 1
ATOM 1462 C C . TRP A 1 192 ? 27.401 -2.000 -32.779 1.00 48.50 192 TRP A C 1
ATOM 1464 O O . TRP A 1 192 ? 28.554 -2.148 -32.374 1.00 48.50 192 TRP A O 1
ATOM 1474 N N . ASP A 1 193 ? 26.504 -2.979 -32.853 1.00 47.03 193 ASP A N 1
ATOM 1475 C CA . ASP A 1 193 ? 26.885 -4.371 -33.075 1.00 47.03 193 ASP A CA 1
ATOM 1476 C C . ASP A 1 193 ? 27.301 -4.560 -34.541 1.00 47.03 193 ASP A C 1
ATOM 1478 O O . ASP A 1 193 ? 26.620 -3.986 -35.428 1.00 47.03 193 ASP A O 1
#

Foldseek 3Di:
DEEEEEALDPVLQVVVQVQQVVVVYNYDYDNDVVCLVVVCVVRVGLEYEYEQDDDPDGSLVSLLVLCVDPSRVLRAYEYEYCDDDPVVVVSCVVSPHQHYYHPPDHPVRVVVRVLSSFDFDKDWLAWADPDDDDDDPPPADDRTDIWIWTDSDLAEIEIEQCPPSVVVVVVVCVVVVNPHHDYHYHRPDDDDD

pLDDT: mean 82.82, std 15.38, range [39.34, 98.31]

Radius of gyration: 22.22 Å; chains: 1; bounding box: 64×36×54 Å

Secondary structure (DSSP, 8-state):
-EEEEE-S-HHHHHHHHHHHHHTT-EEEEES-GGGHHHHHHHH--SEEEEESB-SSSBHHHHHHHHHHSGGGTTS-EEEEES---HHHHHHHHHTT-SEEEESS--HHHHHHHHHHHS--EEEE---S-SS----TT--SS-SSPPPEEEEEETTEEEEES-STHHHHHHHHHHHTT-SS-EEEEE-SS----

Sequence (193 aa):
MKILVIDDSTMAVDVTVGLLNDAGHEAQGLNQPTLAMTKLRELKPDLLVCDVMMPEVNGFEICKAVRKDEAFANMPIVMASAKAYEADREKAKKMGANGYIVKPFTMDKFEAVIQTLGSMRVSAWGVRGTLPMPQQGYIRFGGNTSCYSLQFSPTRHLVFDAGSGIKAFGDHLLANGHSRVTADLFITHPHWD